Protein AF-A0A920M7P1-F1 (afdb_monomer_lite)

Radius of gyration: 19.3 Å; chains: 1; bounding box: 60×37×48 Å

Sequence (202 aa):
MAHIRLGTKEEGRNPLIKDFVPLAELDDLVFGGWDPISPNVLEAARTAGVLEGDDLSEISSDLESIIPMEAVFDKKGVSRLDGVRVKDIESKWDQAEALIQDIANFKEENDCDRLVMVWCGSTEAFQEPSEVHASVAAFEEGLRNNDPNISPSQIYAYAALQSDVPFANGAPNLSCDLDCIVELSKSRGVPIAGKDFKTGQT

Secondary structure (DSSP, 8-state):
--B---S-STT----BHHHHS-PPPGGG-----B-SS-SSHHHHHHHHTSS-THHHHHTHHHHHH--PBPBP--TTT-TT---SSB-----HHHHHHHHHHHHHHHHHHTT-S---EEE-SPPPPP----GGGSSHHHHHHHHHTT-TT--HHHHHHHHHHHTT--EEE-SSSSSTTSHHHHHHHHHHT--EEESS---S--

Structure (mmCIF, N/CA/C/O backbone):
data_AF-A0A920M7P1-F1
#
_entry.id   AF-A0A920M7P1-F1
#
loop_
_atom_site.group_PDB
_atom_site.id
_atom_site.type_symbol
_atom_site.label_atom_id
_atom_site.label_alt_id
_atom_site.label_comp_id
_atom_site.label_asym_id
_atom_site.label_entity_id
_atom_site.label_seq_id
_atom_site.pdbx_PDB_ins_code
_atom_site.Cartn_x
_atom_site.Cartn_y
_atom_site.Cartn_z
_atom_site.occupancy
_atom_site.B_iso_or_equiv
_atom_site.auth_seq_id
_atom_site.auth_comp_id
_atom_site.auth_asym_id
_atom_site.auth_atom_id
_atom_site.pdbx_PDB_model_num
ATOM 1 N N . MET A 1 1 ? -19.169 8.320 13.581 1.00 77.19 1 MET A N 1
ATOM 2 C CA . MET A 1 1 ? -19.421 6.995 12.964 1.00 77.19 1 MET A CA 1
ATOM 3 C C . MET A 1 1 ? -20.818 6.971 12.358 1.00 77.19 1 MET A C 1
ATOM 5 O O . MET A 1 1 ? -21.684 7.680 12.856 1.00 77.19 1 MET A O 1
ATOM 9 N N . ALA A 1 2 ? -21.031 6.206 11.286 1.00 91.31 2 ALA A N 1
ATOM 10 C CA . ALA A 1 2 ? -22.313 6.145 10.579 1.00 91.31 2 ALA A CA 1
ATOM 11 C C . ALA A 1 2 ? -23.268 5.083 11.163 1.00 91.31 2 ALA A C 1
ATOM 13 O O . ALA A 1 2 ? -22.836 4.107 11.780 1.00 91.31 2 ALA A O 1
ATOM 14 N N . HIS A 1 3 ? -24.568 5.277 10.931 1.00 94.38 3 HIS A N 1
ATOM 15 C CA . HIS A 1 3 ? -25.639 4.353 11.309 1.00 94.38 3 HIS A CA 1
ATOM 16 C C . HIS A 1 3 ? -26.228 3.668 10.072 1.00 94.38 3 HIS A C 1
ATOM 18 O O . HIS A 1 3 ? -26.273 4.265 8.995 1.00 94.38 3 HIS A O 1
ATOM 24 N N . ILE A 1 4 ? -26.736 2.447 10.241 1.00 94.19 4 ILE A N 1
ATOM 25 C CA . ILE A 1 4 ? -27.528 1.747 9.222 1.00 94.19 4 ILE A CA 1
ATOM 26 C C . ILE A 1 4 ? -28.999 1.727 9.639 1.00 94.19 4 ILE A C 1
ATOM 28 O O . ILE A 1 4 ? -29.320 1.348 10.761 1.00 94.19 4 ILE A O 1
ATOM 32 N N . ARG A 1 5 ? -29.909 2.132 8.744 1.00 94.69 5 ARG A N 1
ATOM 33 C CA . ARG A 1 5 ? -31.352 2.022 9.002 1.00 94.69 5 ARG A CA 1
ATOM 34 C C . ARG A 1 5 ? -31.827 0.606 8.706 1.00 94.69 5 ARG A C 1
ATOM 36 O O . ARG A 1 5 ? -31.687 0.136 7.578 1.00 94.69 5 ARG A O 1
ATOM 43 N N . LEU A 1 6 ? -32.461 -0.022 9.689 1.00 94.62 6 LEU A N 1
ATOM 44 C CA . LEU A 1 6 ? -33.107 -1.323 9.553 1.00 94.62 6 LEU A CA 1
ATOM 45 C C . LEU A 1 6 ? -34.628 -1.135 9.542 1.00 94.62 6 LEU A C 1
ATOM 47 O O . LEU A 1 6 ? -35.176 -0.528 10.456 1.00 94.62 6 LEU A O 1
ATOM 51 N N . GLY A 1 7 ? -35.312 -1.668 8.530 1.00 94.06 7 GLY A N 1
ATOM 52 C CA . GLY A 1 7 ? -36.769 -1.536 8.419 1.00 94.06 7 GLY A CA 1
ATOM 53 C C . GLY A 1 7 ? -37.236 -0.129 8.024 1.00 94.06 7 GLY A C 1
ATOM 54 O O . GLY A 1 7 ? -36.530 0.609 7.321 1.00 94.06 7 GLY A O 1
ATOM 55 N N . THR A 1 8 ? -38.461 0.228 8.423 1.00 94.75 8 THR A N 1
ATOM 56 C CA . THR A 1 8 ? -39.054 1.535 8.092 1.00 94.75 8 THR A CA 1
ATOM 57 C C . THR A 1 8 ? -38.527 2.653 8.993 1.00 94.75 8 THR A C 1
ATOM 59 O O . THR A 1 8 ? -37.829 2.437 9.983 1.00 94.75 8 THR A O 1
ATOM 62 N N . LYS A 1 9 ? -38.858 3.903 8.646 1.00 91.19 9 LYS A N 1
ATOM 63 C CA . LYS A 1 9 ? -38.485 5.065 9.461 1.00 91.19 9 LYS A CA 1
ATOM 64 C C . LYS A 1 9 ? -39.222 5.087 10.808 1.00 91.19 9 LYS A C 1
ATOM 66 O O . LYS A 1 9 ? -38.626 5.541 11.781 1.00 91.19 9 LYS A O 1
ATOM 71 N N . GLU A 1 10 ? -40.473 4.618 10.875 1.00 95.88 10 GLU A N 1
ATOM 72 C CA . GLU A 1 10 ? -41.252 4.636 12.123 1.00 95.88 10 GLU A CA 1
ATOM 73 C C . GLU A 1 10 ? -40.685 3.690 13.188 1.00 95.88 10 GLU A C 1
ATOM 75 O O . GLU A 1 10 ? -40.818 3.967 14.376 1.00 95.88 10 GLU A O 1
ATOM 80 N N . GLU A 1 11 ? -40.014 2.608 12.776 1.00 94.69 11 GLU A N 1
ATOM 81 C CA . GLU A 1 11 ? -39.416 1.632 13.696 1.00 94.69 11 GLU A CA 1
ATOM 82 C C . GLU A 1 11 ? -38.238 2.201 14.505 1.00 94.69 11 GLU A C 1
ATOM 84 O O . GLU A 1 11 ? -37.867 1.631 15.528 1.00 94.69 11 GLU A O 1
ATOM 89 N N . GLY A 1 12 ? -37.615 3.299 14.057 1.00 93.81 12 GLY A N 1
ATOM 90 C CA . GLY A 1 12 ? -36.523 3.959 14.786 1.00 93.81 12 GLY A CA 1
ATOM 91 C C . GLY A 1 12 ? -35.234 3.134 14.934 1.00 93.81 12 GLY A C 1
ATOM 92 O O . GLY A 1 12 ? -34.341 3.527 15.685 1.00 93.81 12 GLY A O 1
ATOM 93 N N . ARG A 1 13 ? -35.096 2.013 14.217 1.00 96.44 13 ARG A N 1
ATOM 94 C CA . ARG A 1 13 ? -33.966 1.077 14.333 1.00 96.44 13 ARG A CA 1
ATOM 95 C C . ARG A 1 13 ? -32.767 1.537 13.509 1.00 96.44 13 ARG A C 1
ATOM 97 O O . ARG A 1 13 ? -32.663 1.245 12.319 1.00 96.44 13 ARG A O 1
ATOM 104 N N . ASN A 1 14 ? -31.851 2.243 14.164 1.00 95.75 14 ASN A N 1
ATOM 105 C CA . ASN A 1 14 ? -30.645 2.782 13.538 1.00 95.75 14 ASN A CA 1
ATOM 106 C C . ASN A 1 14 ? -29.400 2.458 14.386 1.00 95.75 14 ASN A C 1
ATOM 108 O O . ASN A 1 14 ? -28.874 3.365 15.029 1.00 95.75 14 ASN A O 1
ATOM 112 N N . PRO A 1 15 ? -28.937 1.196 14.473 1.00 95.38 15 PRO A N 1
ATOM 113 C CA . PRO A 1 15 ? -27.681 0.887 15.158 1.00 95.38 15 PRO A CA 1
ATOM 114 C C . PRO A 1 15 ? -26.479 1.529 14.447 1.00 95.38 15 PRO A C 1
ATOM 116 O O . PRO A 1 15 ? -26.545 1.859 13.257 1.00 95.38 15 PRO A O 1
ATOM 119 N N . LEU A 1 16 ? -25.371 1.695 15.173 1.00 94.81 16 LEU A N 1
ATOM 120 C CA . LEU A 1 16 ? -24.083 2.010 14.554 1.00 94.81 16 LEU A CA 1
ATOM 121 C C . LEU A 1 16 ? -23.664 0.845 13.653 1.00 94.81 16 LEU A C 1
ATOM 123 O O . LEU A 1 16 ? -23.875 -0.314 14.001 1.00 94.81 16 LEU A O 1
ATOM 127 N N . ILE A 1 17 ? -23.042 1.138 12.509 1.00 94.06 17 ILE A N 1
ATOM 128 C CA . ILE A 1 17 ? -22.595 0.087 11.575 1.00 94.06 17 ILE A CA 1
ATOM 129 C C . ILE A 1 17 ? -21.621 -0.878 12.260 1.00 94.06 17 ILE A C 1
ATOM 131 O O . ILE A 1 17 ? -21.760 -2.088 12.110 1.00 94.06 17 ILE A O 1
ATOM 135 N N . LYS A 1 18 ? -20.689 -0.348 13.057 1.00 91.94 18 LYS A N 1
ATOM 136 C CA . LYS A 1 18 ? -19.714 -1.151 13.805 1.00 91.94 18 LYS A CA 1
ATOM 137 C C . LYS A 1 18 ? -20.342 -2.094 14.841 1.00 91.94 18 LYS A C 1
ATOM 139 O O . LYS A 1 18 ? -19.755 -3.115 15.154 1.00 91.94 18 LYS A O 1
ATOM 144 N N . ASP A 1 19 ? -21.546 -1.782 15.324 1.00 92.38 19 ASP A N 1
ATOM 145 C CA . ASP A 1 19 ? -22.277 -2.633 16.270 1.00 92.38 19 ASP A CA 1
ATOM 146 C C . ASP A 1 19 ? -23.188 -3.634 15.531 1.00 92.38 19 ASP A C 1
ATOM 148 O O . ASP A 1 19 ? -23.810 -4.499 16.147 1.00 92.38 19 ASP A O 1
ATOM 152 N N . PHE A 1 20 ? -23.320 -3.495 14.206 1.00 93.44 20 PHE A N 1
ATOM 153 C CA . PHE A 1 20 ? -24.186 -4.321 13.366 1.00 93.44 20 PHE A CA 1
ATOM 154 C C . PHE A 1 20 ? -23.420 -5.413 12.607 1.00 93.44 20 PHE A C 1
ATOM 156 O O . PHE A 1 20 ? -23.962 -6.495 12.385 1.00 93.44 20 PHE A O 1
ATOM 163 N N . VAL A 1 21 ? -22.176 -5.142 12.205 1.00 93.44 21 VAL A N 1
ATOM 164 C CA . VAL A 1 21 ? -21.295 -6.092 11.509 1.00 93.44 21 VAL A CA 1
ATOM 165 C C . VAL A 1 21 ? -19.955 -6.217 12.237 1.00 93.44 21 VAL A C 1
ATOM 167 O O . VAL A 1 21 ? -19.476 -5.215 12.762 1.00 93.44 21 VAL A O 1
ATOM 170 N N . PRO A 1 22 ? -19.332 -7.412 12.256 1.00 91.75 22 PRO A N 1
ATOM 171 C CA . PRO A 1 22 ? -18.069 -7.639 12.954 1.00 91.75 22 PRO A CA 1
ATOM 172 C C . PRO A 1 22 ? -16.904 -7.024 12.166 1.00 91.75 22 PRO A C 1
ATOM 174 O O . PRO A 1 22 ? -16.285 -7.676 11.323 1.00 91.75 22 PRO A O 1
ATOM 177 N N . LEU A 1 23 ? -16.645 -5.739 12.399 1.00 92.56 23 LEU A N 1
ATOM 178 C CA . LEU A 1 23 ? -15.486 -5.028 11.864 1.00 92.56 23 LEU A CA 1
ATOM 179 C C . LEU A 1 23 ? -14.325 -5.126 12.855 1.00 92.56 23 LEU A C 1
ATOM 181 O O . LEU A 1 23 ? -14.560 -5.177 14.057 1.00 92.56 23 LEU A O 1
ATOM 185 N N . ALA A 1 24 ? -13.095 -5.135 12.337 1.00 93.38 24 ALA A N 1
ATOM 186 C CA . ALA A 1 24 ? -11.909 -4.990 13.178 1.00 93.38 24 ALA A CA 1
ATOM 187 C C . ALA A 1 24 ? -11.930 -3.621 13.871 1.00 93.38 24 ALA A C 1
ATOM 189 O O . ALA A 1 24 ? -12.332 -2.621 13.260 1.00 93.38 24 ALA A O 1
ATOM 190 N N . GLU A 1 25 ? -11.516 -3.591 15.131 1.00 92.94 25 GLU A N 1
ATOM 191 C CA . GLU A 1 25 ? -11.344 -2.363 15.897 1.00 92.94 25 GLU A CA 1
ATOM 192 C C . GLU A 1 25 ? -9.967 -1.748 15.614 1.00 92.94 25 GLU A C 1
ATOM 194 O O . GLU A 1 25 ? -9.117 -2.360 14.972 1.00 92.94 25 GLU A O 1
ATOM 199 N N . LEU A 1 26 ? -9.744 -0.505 16.050 1.00 91.38 26 LEU A N 1
ATOM 200 C CA . LEU A 1 26 ? -8.443 0.149 15.852 1.00 91.38 26 LEU A CA 1
ATOM 201 C C . LEU A 1 26 ? -7.332 -0.541 16.649 1.00 91.38 26 LEU A C 1
ATOM 203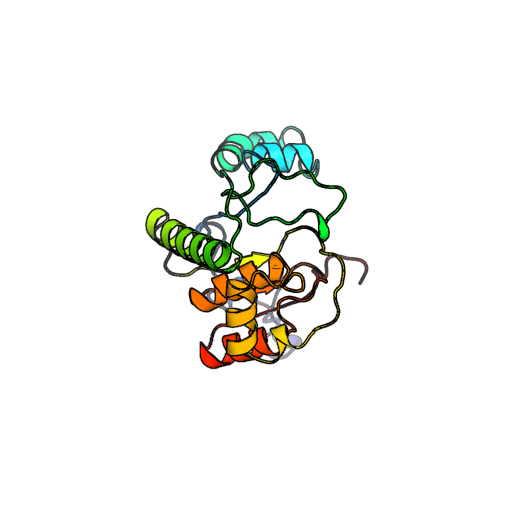 O O . LEU A 1 26 ? -6.207 -0.605 16.169 1.00 91.38 26 LEU A O 1
ATOM 207 N N . ASP A 1 27 ? -7.674 -1.099 17.810 1.00 93.50 27 ASP A N 1
ATOM 208 C CA . ASP A 1 27 ? -6.745 -1.832 18.673 1.00 93.50 27 ASP A CA 1
ATOM 209 C C . ASP A 1 27 ? -6.324 -3.187 18.064 1.00 93.50 27 ASP A C 1
ATOM 211 O O . ASP A 1 27 ? -5.338 -3.773 18.501 1.00 93.50 27 ASP A O 1
ATOM 215 N N . ASP A 1 28 ? -7.029 -3.662 17.026 1.00 94.94 28 ASP A N 1
ATOM 216 C CA . ASP A 1 2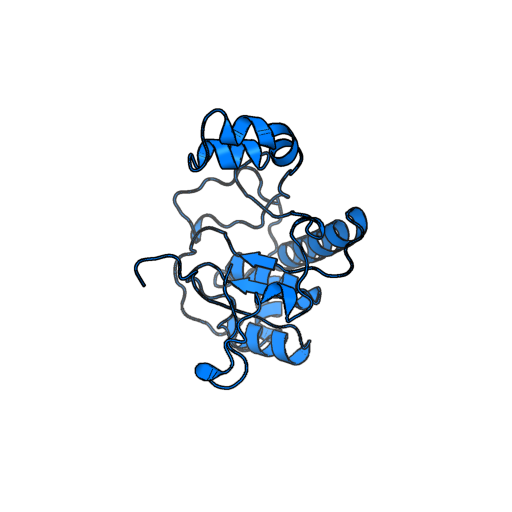8 ? -6.671 -4.867 16.264 1.00 94.94 28 ASP A CA 1
ATOM 217 C C . ASP A 1 28 ? -5.680 -4.570 15.116 1.00 94.94 28 ASP A C 1
ATOM 219 O O . ASP A 1 28 ? -5.315 -5.477 14.362 1.00 94.94 28 ASP A O 1
ATOM 223 N N . LEU A 1 29 ? -5.300 -3.303 14.901 1.00 95.44 29 LEU A N 1
ATOM 224 C CA . LEU A 1 29 ? -4.483 -2.888 13.760 1.00 95.44 29 LEU A CA 1
ATOM 225 C C . LEU A 1 29 ? -3.019 -2.684 14.145 1.00 95.44 29 LEU A C 1
ATOM 227 O O . LEU A 1 29 ? -2.695 -1.951 15.077 1.00 95.44 29 LEU A O 1
ATOM 231 N N . VAL A 1 30 ? -2.130 -3.240 13.324 1.00 96.50 30 VAL A N 1
ATOM 232 C CA . VAL A 1 30 ? -0.697 -2.934 13.334 1.00 96.50 30 VAL A CA 1
ATOM 233 C C . VAL A 1 30 ? -0.338 -2.237 12.027 1.00 96.50 30 VAL A C 1
ATOM 235 O O . VAL A 1 30 ? -0.740 -2.674 10.946 1.00 96.50 30 VAL A O 1
ATOM 238 N N . PHE A 1 31 ? 0.409 -1.137 12.118 1.00 96.31 31 PHE A N 1
ATOM 239 C CA . PHE A 1 31 ? 0.783 -0.325 10.963 1.00 96.31 31 PHE A CA 1
ATOM 240 C C . PHE A 1 31 ? 2.235 -0.566 10.558 1.00 96.31 31 PHE A C 1
ATOM 242 O O . PHE A 1 31 ? 3.153 -0.475 11.367 1.00 96.31 31 PHE A O 1
ATOM 249 N N . GLY A 1 32 ? 2.427 -0.802 9.265 1.00 96.75 32 GLY A N 1
ATOM 250 C CA . GLY A 1 32 ? 3.720 -0.832 8.597 1.00 96.75 32 GLY A CA 1
ATOM 251 C C . GLY A 1 32 ? 3.583 -0.274 7.187 1.00 96.75 32 GLY A C 1
ATOM 252 O O . GLY A 1 32 ? 2.477 -0.016 6.704 1.00 96.75 32 GLY A O 1
ATOM 253 N N . GLY A 1 33 ? 4.707 -0.067 6.514 1.00 97.62 33 GLY A N 1
ATOM 254 C CA . GLY A 1 33 ? 4.690 0.428 5.146 1.00 97.62 33 GLY A CA 1
ATOM 255 C C . GLY A 1 33 ? 6.073 0.759 4.625 1.00 97.62 33 GLY A C 1
ATOM 256 O O . GLY A 1 33 ? 7.077 0.527 5.295 1.00 97.62 33 GLY A O 1
ATOM 257 N N . TRP A 1 34 ? 6.099 1.324 3.425 1.00 98.38 34 TRP A N 1
ATOM 258 C CA . TRP A 1 34 ? 7.309 1.746 2.737 1.00 98.38 34 TRP A CA 1
ATOM 259 C C . TRP A 1 34 ? 7.264 3.252 2.522 1.00 98.38 34 TRP A C 1
ATOM 261 O O . TRP A 1 34 ? 6.240 3.778 2.086 1.00 98.38 34 TRP A O 1
ATOM 271 N N . ASP A 1 35 ? 8.372 3.935 2.791 1.00 96.81 35 ASP A N 1
ATOM 272 C CA . ASP A 1 35 ? 8.494 5.373 2.555 1.00 96.81 35 ASP A CA 1
ATOM 273 C C . ASP A 1 35 ? 9.912 5.692 2.052 1.00 96.81 35 ASP A C 1
ATOM 275 O O . ASP A 1 35 ? 10.889 5.326 2.712 1.00 96.81 35 ASP A O 1
ATOM 279 N N . PRO A 1 36 ? 10.061 6.352 0.887 1.00 95.81 36 PRO A N 1
ATOM 280 C CA . PRO A 1 36 ? 11.374 6.671 0.336 1.00 95.81 36 PRO A CA 1
ATOM 281 C C . PRO A 1 36 ? 12.073 7.851 1.032 1.00 95.81 36 PRO A C 1
ATOM 283 O O . PRO A 1 36 ? 13.211 8.163 0.680 1.00 95.81 36 PRO A O 1
ATOM 286 N N . ILE A 1 37 ? 11.424 8.536 1.976 1.00 94.62 37 ILE A N 1
ATOM 287 C CA . ILE A 1 37 ? 11.862 9.818 2.543 1.00 94.62 37 ILE A CA 1
ATOM 288 C C . ILE A 1 37 ? 12.023 9.713 4.060 1.00 94.62 37 ILE A C 1
ATOM 290 O O . ILE A 1 37 ? 13.109 9.949 4.592 1.00 94.62 37 ILE A O 1
ATOM 294 N N . SER A 1 38 ? 10.936 9.395 4.761 1.00 95.62 38 SER A N 1
ATOM 295 C CA . SER A 1 38 ? 10.829 9.613 6.204 1.00 95.62 38 SER A CA 1
ATOM 296 C C . SER A 1 38 ? 11.493 8.494 7.012 1.00 95.62 38 SER A C 1
ATOM 298 O O . SER A 1 38 ? 11.265 7.316 6.731 1.00 95.62 38 SER A O 1
ATOM 300 N N . PRO A 1 39 ? 12.300 8.814 8.044 1.00 95.44 39 PRO A N 1
ATOM 301 C CA . PRO A 1 39 ? 12.997 7.789 8.814 1.00 95.44 39 PRO A CA 1
ATOM 302 C C . PRO A 1 39 ? 12.102 7.023 9.797 1.00 95.44 39 PRO A C 1
ATOM 304 O O . PRO A 1 39 ? 12.422 5.885 10.133 1.00 95.44 39 PRO A O 1
ATOM 307 N N . ASN A 1 40 ? 11.015 7.646 10.250 1.00 97.19 40 ASN A N 1
ATOM 308 C CA . ASN A 1 40 ? 9.949 7.076 11.071 1.00 97.19 40 ASN A CA 1
ATOM 309 C C . ASN A 1 40 ? 8.656 7.890 10.858 1.00 97.19 40 ASN A C 1
ATOM 311 O O . ASN A 1 40 ? 8.682 8.951 10.220 1.00 97.19 40 ASN A O 1
ATOM 315 N N . VAL A 1 41 ? 7.526 7.406 11.378 1.00 97.00 41 VAL A N 1
ATOM 316 C CA . VAL A 1 41 ? 6.225 8.070 11.190 1.00 97.00 41 VAL A CA 1
ATOM 317 C C . VAL A 1 41 ? 6.123 9.385 11.971 1.00 97.00 41 VAL A C 1
ATOM 319 O O . VAL A 1 41 ? 5.439 10.297 11.512 1.00 97.00 41 VAL A O 1
ATOM 322 N N . LEU A 1 42 ? 6.839 9.556 13.089 1.00 96.81 42 LEU A N 1
ATOM 323 C CA . LEU A 1 42 ? 6.863 10.834 13.813 1.00 96.81 42 LEU A CA 1
ATOM 324 C C . LEU A 1 42 ? 7.445 11.966 12.952 1.00 96.81 42 LEU A C 1
ATOM 326 O O . LEU A 1 42 ? 6.844 13.036 12.850 1.00 96.81 42 LEU A O 1
ATOM 330 N N . GLU A 1 43 ? 8.583 11.738 12.297 1.00 95.94 43 GLU A N 1
ATOM 331 C CA . GLU A 1 43 ? 9.195 12.723 11.398 1.00 95.94 43 GLU A CA 1
ATOM 332 C C . GLU A 1 43 ? 8.330 12.976 10.155 1.00 95.94 43 GLU A C 1
ATOM 334 O O . GLU A 1 43 ? 8.214 14.121 9.704 1.00 95.94 43 GLU A O 1
ATOM 339 N N . ALA A 1 44 ? 7.648 11.942 9.648 1.00 95.56 44 ALA A N 1
ATOM 340 C CA . ALA A 1 44 ? 6.655 12.103 8.588 1.00 95.56 44 ALA A CA 1
ATOM 341 C C . ALA A 1 44 ? 5.495 13.011 9.041 1.00 95.56 44 ALA A C 1
ATOM 343 O O . ALA A 1 44 ? 5.131 13.952 8.335 1.00 95.56 44 ALA A O 1
ATOM 344 N N . ALA A 1 45 ? 4.953 12.782 10.241 1.00 96.25 45 ALA A N 1
ATOM 345 C CA . ALA A 1 45 ? 3.850 13.555 10.805 1.00 96.25 45 ALA A CA 1
ATOM 346 C C . ALA A 1 45 ? 4.239 15.019 11.065 1.00 96.25 45 ALA A C 1
ATOM 348 O O . ALA A 1 45 ? 3.491 15.928 10.699 1.00 96.25 45 ALA A O 1
ATOM 349 N N . ARG A 1 46 ? 5.438 15.258 11.617 1.00 95.19 46 ARG A N 1
ATOM 350 C CA . ARG A 1 46 ? 6.007 16.607 11.796 1.00 95.19 46 ARG A CA 1
ATOM 351 C C . ARG A 1 46 ? 6.138 17.341 10.468 1.00 95.19 46 ARG A C 1
ATOM 353 O O . ARG A 1 46 ? 5.778 18.510 10.377 1.00 95.19 46 ARG A O 1
ATOM 360 N N . THR A 1 47 ? 6.630 16.650 9.442 1.00 93.75 47 THR A N 1
ATOM 361 C CA . THR A 1 47 ? 6.784 17.218 8.098 1.00 93.75 47 THR A CA 1
ATOM 362 C C . THR A 1 47 ? 5.431 17.535 7.462 1.00 93.75 47 THR A C 1
ATOM 364 O O . THR A 1 47 ? 5.291 18.559 6.797 1.00 93.75 47 THR A O 1
ATOM 367 N N . ALA A 1 48 ? 4.428 16.679 7.677 1.00 94.56 48 ALA A N 1
ATOM 368 C CA . ALA A 1 48 ? 3.083 16.871 7.147 1.00 94.56 48 ALA A CA 1
ATOM 369 C C . ALA A 1 48 ? 2.357 18.074 7.775 1.00 94.56 48 ALA A C 1
ATOM 371 O O . ALA A 1 48 ? 1.533 18.691 7.101 1.00 94.56 48 ALA A O 1
ATOM 372 N N . GLY A 1 49 ? 2.641 18.403 9.042 1.00 94.56 49 GLY A N 1
ATOM 373 C CA . GLY A 1 49 ? 2.062 19.566 9.727 1.00 94.56 49 GLY A CA 1
ATOM 374 C C . GLY A 1 49 ? 0.538 19.500 9.885 1.00 94.56 49 GLY A C 1
ATOM 375 O O . GLY A 1 49 ? -0.127 20.529 9.913 1.00 94.56 49 GLY A O 1
ATOM 376 N N . VAL A 1 50 ? -0.035 18.290 9.916 1.00 94.94 50 VAL A N 1
ATOM 377 C CA . VAL A 1 50 ? -1.485 18.085 10.096 1.00 94.94 50 VAL A CA 1
ATOM 378 C C . VAL A 1 50 ? -1.861 18.079 11.578 1.00 94.94 50 VAL A C 1
ATOM 380 O O . VAL A 1 50 ? -2.879 18.656 11.952 1.00 94.94 50 VAL A O 1
ATOM 383 N N . LEU A 1 51 ? -1.045 17.423 12.407 1.00 92.38 51 LEU A N 1
ATOM 384 C CA . LEU A 1 51 ? -1.137 17.451 13.866 1.00 92.38 51 LEU A CA 1
ATOM 385 C C . LEU A 1 51 ? 0.022 18.289 14.407 1.00 92.38 51 LEU A C 1
ATOM 387 O O . LEU A 1 51 ? 1.145 18.177 13.913 1.00 92.38 51 LEU A O 1
ATOM 391 N N . GLU A 1 52 ? -0.234 19.106 15.426 1.00 88.81 52 GLU A N 1
ATOM 392 C CA . GLU A 1 52 ? 0.748 20.046 15.970 1.00 88.81 52 GLU A CA 1
ATOM 393 C C . GLU A 1 52 ? 0.713 20.080 17.503 1.00 88.81 52 GLU A C 1
ATOM 395 O O . GLU A 1 52 ? -0.290 19.746 18.130 1.00 88.81 52 GLU A O 1
ATOM 400 N N . GLY A 1 53 ? 1.818 20.523 18.111 1.00 88.06 53 GLY A N 1
ATOM 401 C CA . GLY A 1 53 ? 1.887 20.802 19.546 1.00 88.06 53 GLY A CA 1
ATOM 402 C C . GLY A 1 53 ? 1.545 19.595 20.419 1.00 88.06 53 GLY A C 1
ATOM 403 O O . GLY A 1 53 ? 2.144 18.525 20.275 1.00 88.06 53 GLY A O 1
ATOM 404 N N . ASP A 1 54 ? 0.599 19.797 21.335 1.00 88.50 54 ASP A N 1
ATOM 405 C CA . ASP A 1 54 ? 0.243 18.811 22.351 1.00 88.50 54 ASP A CA 1
ATOM 406 C C . ASP A 1 54 ? -0.375 17.546 21.727 1.00 88.50 54 ASP A C 1
ATOM 408 O O . ASP A 1 54 ? -0.010 16.446 22.140 1.00 88.50 54 ASP A O 1
ATOM 412 N N . ASP A 1 55 ? -1.175 17.679 20.658 1.00 88.25 55 ASP A N 1
ATOM 413 C CA . ASP A 1 55 ? -1.821 16.548 19.969 1.00 88.25 55 ASP A CA 1
ATOM 414 C C . ASP A 1 55 ? -0.796 15.536 19.432 1.00 88.25 55 ASP A C 1
ATOM 416 O O . ASP A 1 55 ? -0.989 14.324 19.516 1.00 88.25 55 ASP A O 1
ATOM 420 N N . LEU A 1 56 ? 0.324 16.025 18.888 1.00 93.12 56 LEU A N 1
ATOM 421 C CA . LEU A 1 56 ? 1.397 15.159 18.394 1.00 93.12 56 LEU A CA 1
ATOM 422 C C . LEU A 1 56 ? 2.264 14.629 19.542 1.00 93.12 56 LEU A C 1
ATOM 424 O O . LEU A 1 56 ? 2.823 13.537 19.447 1.00 93.12 56 LEU A O 1
ATOM 428 N N . SER A 1 57 ? 2.398 15.406 20.619 1.00 91.94 57 SER A N 1
ATOM 429 C CA . SER A 1 57 ? 3.239 15.046 21.760 1.00 91.94 57 SER A CA 1
ATOM 430 C C . SER A 1 57 ? 2.730 13.793 22.477 1.00 91.94 57 SER A C 1
ATOM 432 O O . SER A 1 57 ? 3.543 12.928 22.811 1.00 91.94 57 SER A O 1
ATOM 434 N N . GLU A 1 58 ? 1.407 13.653 22.625 1.00 93.06 58 GLU A N 1
ATOM 435 C CA . GLU A 1 58 ? 0.771 12.537 23.334 1.00 93.06 58 GLU A CA 1
ATOM 436 C C . GLU A 1 58 ? 1.007 11.183 22.652 1.00 93.06 58 GLU A C 1
ATOM 438 O O . GLU A 1 58 ? 1.139 10.174 23.339 1.00 93.06 58 GLU A O 1
ATOM 443 N N . ILE A 1 59 ? 1.131 11.168 21.320 1.00 94.06 59 ILE A N 1
ATOM 444 C CA . ILE A 1 59 ? 1.318 9.954 20.501 1.00 94.06 59 ILE A CA 1
ATOM 445 C C . ILE A 1 59 ? 2.736 9.813 19.930 1.00 94.06 59 ILE A C 1
ATOM 447 O O . ILE A 1 59 ? 3.011 8.926 19.123 1.00 94.06 59 ILE A O 1
ATOM 451 N N . SER A 1 60 ? 3.656 10.701 20.313 1.00 94.75 60 SER A N 1
ATOM 452 C CA . SER A 1 60 ? 4.975 10.806 19.676 1.00 94.75 60 SER A CA 1
ATOM 453 C C . SER A 1 60 ? 5.806 9.526 19.771 1.00 94.75 60 SER A C 1
ATOM 455 O O . SER A 1 60 ? 6.416 9.131 18.779 1.00 94.75 60 SER A O 1
ATOM 457 N N . SER A 1 61 ? 5.785 8.856 20.927 1.00 95.62 61 SER A N 1
ATOM 458 C CA . SER A 1 61 ? 6.500 7.592 21.137 1.00 95.62 61 SER A CA 1
ATOM 459 C C . SER A 1 61 ? 5.989 6.485 20.214 1.00 95.62 61 SER A C 1
ATOM 461 O O . SER A 1 61 ? 6.788 5.731 19.660 1.00 95.62 61 SER A O 1
ATOM 463 N N . ASP A 1 62 ? 4.672 6.398 20.022 1.00 94.31 62 ASP A N 1
ATOM 464 C CA . ASP A 1 62 ? 4.068 5.374 19.171 1.00 94.31 62 ASP A CA 1
ATOM 465 C C . ASP A 1 62 ? 4.424 5.629 17.703 1.00 94.31 62 ASP A C 1
ATOM 467 O O . ASP A 1 62 ? 4.884 4.726 17.007 1.00 94.31 62 ASP A O 1
ATOM 471 N N . LEU A 1 63 ? 4.328 6.881 17.243 1.00 96.19 63 LEU A N 1
ATOM 472 C CA . LEU A 1 63 ? 4.703 7.251 15.875 1.00 96.19 63 LEU A CA 1
ATOM 473 C C . LEU A 1 63 ? 6.207 7.090 15.600 1.00 96.19 63 LEU A C 1
ATOM 475 O O . LEU A 1 63 ? 6.596 6.731 14.489 1.00 96.19 63 LEU A O 1
ATOM 479 N N . GLU A 1 64 ? 7.070 7.360 16.579 1.00 96.94 64 GLU A N 1
ATOM 480 C CA . GLU A 1 64 ? 8.519 7.186 16.428 1.00 96.94 64 GLU A CA 1
ATOM 481 C C . GLU A 1 64 ? 8.903 5.705 16.316 1.00 96.94 64 GLU A C 1
ATOM 483 O O . GLU A 1 64 ? 9.849 5.369 15.602 1.00 96.94 64 GLU A O 1
ATOM 488 N N . SER A 1 65 ? 8.143 4.818 16.970 1.00 96.38 65 SER A N 1
ATOM 489 C CA . SER A 1 65 ? 8.374 3.371 16.932 1.00 96.38 65 SER A CA 1
ATOM 490 C C . SER A 1 65 ? 8.078 2.734 15.568 1.00 96.38 65 SER A C 1
ATOM 492 O O . SER A 1 65 ? 8.640 1.686 15.246 1.00 96.38 65 SER A O 1
ATOM 494 N N . ILE A 1 66 ? 7.248 3.375 14.738 1.00 97.12 66 ILE A N 1
ATOM 495 C CA . ILE A 1 66 ? 6.906 2.877 13.404 1.00 97.12 66 ILE A CA 1
ATOM 496 C C . ILE A 1 66 ? 7.957 3.371 12.408 1.00 97.12 66 ILE A C 1
ATOM 498 O O . ILE A 1 66 ? 7.981 4.539 12.010 1.00 97.12 66 ILE A O 1
ATOM 502 N N . ILE A 1 67 ? 8.827 2.455 11.987 1.00 97.62 67 ILE A N 1
ATOM 503 C CA . ILE A 1 67 ? 9.906 2.711 11.031 1.00 97.62 67 ILE A CA 1
ATOM 504 C C . ILE A 1 67 ? 9.504 2.135 9.665 1.00 97.62 67 ILE A C 1
ATOM 506 O O . ILE A 1 67 ? 9.434 0.913 9.528 1.00 97.62 67 ILE A O 1
ATOM 510 N N . PRO A 1 68 ? 9.260 2.971 8.636 1.00 97.44 68 PRO A N 1
ATOM 511 C CA . PRO A 1 68 ? 8.961 2.483 7.296 1.00 97.44 68 PRO A CA 1
ATOM 512 C C . PRO A 1 68 ? 10.124 1.686 6.697 1.00 97.44 68 PRO A C 1
ATOM 514 O O . PRO A 1 68 ? 11.295 2.050 6.846 1.00 97.44 68 PRO A O 1
ATOM 517 N N . MET A 1 69 ? 9.801 0.635 5.954 1.00 98.06 69 MET A N 1
ATOM 518 C CA . MET A 1 69 ? 10.747 -0.114 5.131 1.00 98.06 69 MET A CA 1
ATOM 519 C C . MET A 1 69 ? 11.252 0.747 3.961 1.00 98.06 69 MET A C 1
ATOM 521 O O . MET A 1 69 ? 10.577 1.680 3.517 1.00 98.06 69 MET A O 1
ATOM 525 N N . GLU A 1 70 ? 12.436 0.424 3.434 1.00 97.94 70 GLU A N 1
ATOM 526 C CA . GLU A 1 70 ? 12.956 1.065 2.219 1.00 97.94 70 GLU A CA 1
ATOM 527 C C . GLU A 1 70 ? 12.054 0.771 1.020 1.00 97.94 70 GLU A C 1
ATOM 529 O O . GLU A 1 70 ? 11.691 -0.380 0.778 1.00 97.94 70 GLU A O 1
ATOM 534 N N . ALA A 1 71 ? 11.701 1.800 0.255 1.00 97.62 71 ALA A N 1
ATOM 535 C CA . ALA A 1 71 ? 10.706 1.699 -0.805 1.00 97.62 71 ALA A CA 1
ATOM 536 C C . ALA A 1 71 ? 11.295 1.267 -2.156 1.00 97.62 71 ALA A C 1
ATOM 538 O O . ALA A 1 71 ? 12.454 1.537 -2.470 1.00 97.62 71 ALA A O 1
ATOM 539 N N . VAL A 1 72 ? 10.450 0.675 -3.004 1.00 96.94 72 VAL A N 1
ATOM 540 C CA . VAL A 1 72 ? 10.667 0.667 -4.456 1.00 96.94 72 VAL A CA 1
ATOM 541 C C . VAL A 1 72 ? 10.196 2.018 -4.990 1.00 96.94 72 VAL A C 1
ATOM 543 O O . VAL A 1 72 ? 9.029 2.377 -4.847 1.00 96.94 72 VAL A O 1
ATOM 546 N N . PHE A 1 73 ? 11.104 2.796 -5.577 1.00 94.00 73 PHE A N 1
ATOM 547 C CA . PHE A 1 73 ? 10.830 4.176 -5.977 1.00 94.00 73 PHE A CA 1
ATOM 548 C C . PHE A 1 73 ? 11.554 4.536 -7.277 1.00 94.00 73 PHE A C 1
ATOM 550 O O . PHE A 1 73 ? 12.745 4.273 -7.422 1.00 94.00 73 PHE A O 1
ATOM 557 N N . ASP A 1 74 ? 10.845 5.192 -8.201 1.00 88.00 74 ASP A N 1
ATOM 558 C CA . ASP A 1 74 ? 11.419 5.751 -9.429 1.00 88.00 74 ASP A CA 1
ATOM 559 C C . ASP A 1 74 ? 11.069 7.241 -9.558 1.00 88.00 74 ASP A C 1
ATOM 561 O O . ASP A 1 74 ? 9.906 7.638 -9.698 1.00 88.00 74 ASP A O 1
ATOM 565 N N . LYS A 1 75 ? 12.110 8.078 -9.583 1.00 85.81 75 LYS A N 1
ATOM 566 C CA . LYS A 1 75 ? 11.995 9.532 -9.728 1.00 85.81 75 LYS A CA 1
ATOM 567 C C . LYS A 1 75 ? 11.358 9.954 -11.057 1.00 85.81 75 LYS A C 1
ATOM 569 O O . LYS A 1 75 ? 10.806 11.052 -11.136 1.00 85.81 75 LYS A O 1
ATOM 574 N N . LYS A 1 76 ? 11.383 9.115 -12.102 1.00 81.69 76 LYS A N 1
ATOM 575 C CA . LYS A 1 76 ? 10.733 9.420 -13.391 1.00 81.69 76 LYS A CA 1
ATOM 576 C C . LYS A 1 76 ? 9.236 9.678 -13.233 1.00 81.69 76 LYS A C 1
ATOM 578 O O . LYS A 1 76 ? 8.710 10.582 -13.878 1.00 81.69 76 LYS A O 1
ATOM 583 N N . GLY A 1 77 ? 8.571 8.915 -12.364 1.00 71.19 77 GLY A N 1
ATOM 584 C CA . GLY A 1 77 ? 7.142 9.063 -12.088 1.00 71.19 77 GLY A CA 1
ATOM 585 C C . GLY A 1 77 ? 6.816 10.247 -11.177 1.00 71.19 77 GLY A C 1
ATOM 586 O O . GLY A 1 77 ? 5.696 10.751 -11.231 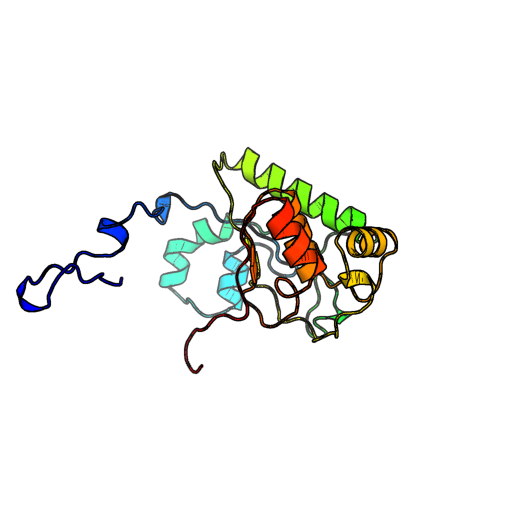1.00 71.19 77 GLY A O 1
ATOM 587 N N . VAL A 1 78 ? 7.786 10.707 -10.372 1.00 80.31 78 VAL A N 1
ATOM 588 C CA . VAL A 1 78 ? 7.602 11.734 -9.333 1.00 80.31 78 VAL A CA 1
ATOM 589 C C . VAL A 1 78 ? 8.835 12.651 -9.242 1.00 80.31 78 VAL A C 1
ATOM 591 O O . VAL A 1 78 ? 9.671 12.555 -8.347 1.00 80.31 78 VAL A O 1
ATOM 594 N N . SER A 1 79 ? 8.948 13.587 -10.185 1.00 78.56 79 SER A N 1
ATOM 595 C CA . SER A 1 79 ? 10.184 14.352 -10.445 1.00 78.56 79 SER A CA 1
ATOM 596 C C . SER A 1 79 ? 10.655 15.298 -9.331 1.00 78.56 79 SER A C 1
ATOM 598 O O . SER A 1 79 ? 11.808 15.734 -9.352 1.00 78.56 79 SER A O 1
ATOM 600 N N . ARG A 1 80 ? 9.783 15.640 -8.376 1.00 82.81 80 ARG A N 1
ATOM 601 C CA . ARG A 1 80 ? 10.062 16.600 -7.291 1.00 82.81 80 ARG A CA 1
ATOM 602 C C . ARG A 1 80 ? 10.537 15.956 -5.990 1.00 82.81 80 ARG A C 1
ATOM 604 O O . ARG A 1 80 ? 10.771 16.686 -5.034 1.00 82.81 80 ARG A O 1
ATOM 611 N N . LEU A 1 81 ? 10.644 14.630 -5.947 1.00 83.38 81 LEU A N 1
ATOM 612 C CA . LEU A 1 81 ? 11.068 13.901 -4.758 1.00 83.38 81 LEU A CA 1
ATOM 613 C C . LEU A 1 81 ? 12.436 13.261 -4.979 1.00 83.38 81 LEU A C 1
ATOM 615 O O . LEU A 1 81 ? 12.737 12.748 -6.059 1.00 83.38 81 LEU A O 1
ATOM 619 N N . ASP A 1 82 ? 13.246 13.296 -3.929 1.00 85.62 82 ASP A N 1
ATOM 620 C CA . ASP A 1 82 ? 14.508 12.579 -3.827 1.00 85.62 82 ASP A CA 1
ATOM 621 C C . ASP A 1 82 ? 14.342 11.502 -2.758 1.00 85.62 82 ASP A C 1
ATOM 623 O O . ASP A 1 82 ? 14.169 11.807 -1.579 1.00 85.62 82 ASP A O 1
ATOM 627 N N . GLY A 1 83 ? 14.336 10.241 -3.191 1.00 85.50 83 GLY A N 1
ATOM 628 C CA . GLY A 1 83 ? 14.263 9.104 -2.286 1.00 85.50 83 GLY A CA 1
ATOM 629 C C . GLY A 1 83 ? 15.635 8.819 -1.684 1.00 85.50 83 GLY A C 1
ATOM 630 O O . GLY A 1 83 ? 16.585 8.557 -2.418 1.00 85.50 83 GLY A O 1
ATOM 631 N N . VAL A 1 84 ? 15.732 8.867 -0.359 1.00 92.81 84 VAL A N 1
ATOM 632 C CA . VAL A 1 84 ? 16.946 8.530 0.408 1.00 92.81 84 VAL A CA 1
ATOM 633 C C . VAL A 1 84 ? 16.839 7.172 1.107 1.00 92.81 84 VAL A C 1
ATOM 635 O O . VAL A 1 84 ? 17.849 6.642 1.555 1.00 92.81 84 VAL A O 1
ATOM 638 N N . ARG A 1 85 ? 15.630 6.600 1.177 1.00 94.88 85 ARG A N 1
ATOM 639 C CA . ARG A 1 85 ? 15.322 5.266 1.722 1.00 94.88 85 ARG A CA 1
ATOM 640 C C . ARG A 1 85 ? 14.745 4.371 0.629 1.00 94.88 85 ARG A C 1
ATOM 642 O O . ARG A 1 85 ? 13.587 3.961 0.678 1.00 94.88 85 ARG A O 1
ATOM 649 N N . VAL A 1 86 ? 15.537 4.145 -0.411 1.00 96.31 86 VAL A N 1
ATOM 650 C CA . VAL A 1 86 ? 15.136 3.377 -1.595 1.00 96.31 86 VAL A CA 1
ATOM 651 C C . VAL A 1 86 ? 15.938 2.088 -1.630 1.00 96.31 86 VAL A C 1
ATOM 653 O O . VAL A 1 86 ? 17.148 2.128 -1.422 1.00 96.31 86 VAL A O 1
ATOM 656 N N . LYS A 1 87 ? 15.274 0.967 -1.920 1.00 96.19 87 LYS A N 1
ATOM 657 C CA . LYS A 1 87 ? 15.951 -0.321 -2.090 1.00 96.19 87 LYS A CA 1
ATOM 658 C C . LYS A 1 87 ? 16.968 -0.222 -3.228 1.00 96.19 87 LYS A C 1
ATOM 660 O O . LYS A 1 87 ? 16.607 0.153 -4.345 1.00 96.19 87 LYS A O 1
ATOM 665 N N . ASP A 1 88 ? 18.211 -0.609 -2.964 1.00 95.62 88 ASP A N 1
ATOM 666 C CA . ASP A 1 88 ? 19.281 -0.659 -3.969 1.00 95.62 88 ASP A CA 1
ATOM 667 C C . ASP A 1 88 ? 19.163 -1.932 -4.827 1.00 95.62 88 ASP A C 1
ATOM 669 O O . ASP A 1 88 ? 19.911 -2.897 -4.670 1.00 95.62 88 ASP A O 1
ATOM 673 N N . ILE A 1 89 ? 18.126 -1.979 -5.672 1.00 95.69 89 ILE A N 1
ATOM 674 C CA . ILE A 1 89 ? 17.794 -3.123 -6.531 1.00 95.69 89 ILE A CA 1
ATOM 675 C C . ILE A 1 89 ? 17.481 -2.618 -7.940 1.00 95.69 89 ILE A C 1
ATOM 677 O O . ILE A 1 89 ? 16.521 -1.873 -8.140 1.00 95.69 89 ILE A O 1
ATOM 681 N N . GLU A 1 90 ? 18.261 -3.055 -8.931 1.00 93.19 90 GLU A N 1
ATOM 682 C CA . GLU A 1 90 ? 18.087 -2.632 -10.329 1.00 93.19 90 GLU A CA 1
ATOM 683 C C . GLU A 1 90 ? 16.951 -3.378 -11.049 1.00 93.19 90 GLU A C 1
ATOM 685 O O . GLU A 1 90 ? 16.223 -2.780 -11.841 1.00 93.19 90 GLU A O 1
ATOM 690 N N . SER A 1 91 ? 16.798 -4.679 -10.785 1.00 97.19 91 SER A N 1
ATOM 691 C CA . SER A 1 91 ? 15.810 -5.549 -11.437 1.00 97.19 91 SER A CA 1
ATOM 692 C C . SER A 1 91 ? 14.407 -5.322 -10.869 1.00 97.19 91 SER A C 1
ATOM 694 O O . SER A 1 91 ? 14.189 -5.476 -9.670 1.00 97.19 91 SER A O 1
ATOM 696 N N . LYS A 1 92 ? 13.421 -5.013 -11.719 1.00 98.31 92 LYS A N 1
ATOM 697 C CA . LYS A 1 92 ? 12.010 -4.873 -11.319 1.00 98.31 92 LYS A CA 1
ATOM 698 C C . LYS A 1 92 ? 11.408 -6.190 -10.839 1.00 98.31 92 LYS A C 1
ATOM 700 O O . LYS A 1 92 ? 10.521 -6.176 -9.989 1.00 98.31 92 LYS A O 1
ATOM 705 N N . TRP A 1 93 ? 11.889 -7.317 -11.364 1.00 98.62 93 TRP A N 1
ATOM 706 C CA . TRP A 1 93 ? 11.527 -8.632 -10.843 1.00 98.62 93 TRP A CA 1
ATOM 707 C C . TRP A 1 93 ? 12.000 -8.786 -9.394 1.00 98.62 93 TRP A C 1
ATOM 709 O O . TRP A 1 93 ? 11.196 -9.075 -8.512 1.00 98.62 93 TRP A O 1
ATOM 719 N N . ASP A 1 94 ? 13.266 -8.472 -9.134 1.00 98.62 94 ASP A N 1
ATOM 720 C CA . ASP A 1 94 ? 13.867 -8.604 -7.805 1.00 98.62 94 ASP A CA 1
ATOM 721 C C . ASP A 1 94 ? 13.265 -7.575 -6.829 1.00 98.62 94 ASP A C 1
ATOM 723 O O . ASP A 1 94 ? 13.107 -7.853 -5.643 1.00 98.62 94 ASP A O 1
ATOM 727 N N . GLN A 1 95 ? 12.859 -6.397 -7.319 1.00 98.69 95 GLN A N 1
ATOM 728 C CA . GLN A 1 95 ? 12.066 -5.429 -6.554 1.00 98.69 95 GLN A CA 1
ATOM 729 C C . GLN A 1 95 ? 10.719 -6.024 -6.129 1.00 98.69 95 GLN A C 1
ATOM 731 O O . GLN A 1 95 ? 10.332 -5.880 -4.970 1.00 98.69 95 GLN A O 1
ATOM 736 N N . ALA A 1 96 ? 10.007 -6.702 -7.036 1.00 98.81 96 ALA A N 1
ATOM 737 C CA . ALA A 1 96 ? 8.749 -7.368 -6.710 1.00 98.81 96 ALA A CA 1
ATOM 738 C C . ALA A 1 96 ? 8.955 -8.483 -5.673 1.00 98.81 96 ALA A C 1
ATOM 740 O O . ALA A 1 96 ? 8.201 -8.563 -4.705 1.00 98.81 96 ALA A O 1
ATOM 741 N N . GLU A 1 97 ? 9.991 -9.308 -5.839 1.00 98.81 97 GLU A N 1
ATOM 742 C CA . GLU A 1 97 ? 10.343 -10.367 -4.885 1.00 98.81 97 GLU A CA 1
ATOM 743 C C . GLU A 1 97 ? 10.716 -9.799 -3.511 1.00 98.81 97 GLU A C 1
ATOM 745 O O . GLU A 1 97 ? 10.263 -10.316 -2.491 1.00 98.81 97 GLU A O 1
ATOM 750 N N . ALA A 1 98 ? 11.463 -8.693 -3.468 1.00 98.81 98 ALA A N 1
ATOM 751 C CA . ALA A 1 98 ? 11.790 -8.008 -2.224 1.00 98.81 98 ALA A CA 1
ATOM 752 C C . ALA A 1 98 ? 10.535 -7.484 -1.510 1.00 98.81 98 ALA A C 1
ATOM 754 O O . ALA A 1 98 ? 10.424 -7.628 -0.296 1.00 98.81 98 ALA A O 1
ATOM 755 N N . LEU A 1 99 ? 9.567 -6.924 -2.243 1.00 98.88 99 LEU A N 1
ATOM 756 C CA . LEU A 1 99 ? 8.291 -6.497 -1.660 1.00 98.88 99 LEU A CA 1
ATOM 757 C C . LEU A 1 99 ? 7.461 -7.682 -1.152 1.00 98.88 99 LEU A C 1
ATOM 759 O O . LEU A 1 99 ? 6.866 -7.592 -0.083 1.00 98.88 99 LEU A O 1
ATOM 763 N N . ILE A 1 100 ? 7.436 -8.802 -1.880 1.00 98.88 100 ILE A N 1
ATOM 764 C CA . ILE A 1 100 ? 6.771 -10.036 -1.433 1.00 98.88 100 ILE A CA 1
ATOM 765 C C . ILE A 1 100 ? 7.401 -10.536 -0.126 1.00 98.88 100 ILE A C 1
ATOM 767 O O . ILE A 1 100 ? 6.678 -10.896 0.805 1.00 98.88 100 ILE A O 1
ATOM 771 N N . GLN A 1 101 ? 8.732 -10.507 -0.027 1.00 98.88 101 GLN A N 1
ATOM 772 C CA . GLN A 1 101 ? 9.441 -10.900 1.187 1.00 98.88 101 GLN A CA 1
ATOM 773 C C . GLN A 1 101 ? 9.167 -9.941 2.350 1.00 98.88 101 GLN A C 1
ATOM 775 O O . GLN A 1 101 ? 8.908 -10.402 3.458 1.00 98.88 101 GLN A O 1
ATOM 780 N N . ASP A 1 102 ? 9.169 -8.629 2.108 1.00 98.81 102 ASP A N 1
ATOM 781 C CA . ASP A 1 102 ? 8.815 -7.624 3.114 1.00 98.81 102 ASP A CA 1
ATOM 782 C C . ASP A 1 102 ? 7.396 -7.860 3.664 1.00 98.81 102 ASP A C 1
ATOM 784 O O . ASP A 1 102 ? 7.184 -7.821 4.874 1.00 98.81 102 ASP A O 1
ATOM 788 N N . ILE A 1 103 ? 6.426 -8.158 2.788 1.00 98.88 103 ILE A N 1
ATOM 789 C CA . ILE A 1 103 ? 5.043 -8.480 3.176 1.00 98.88 103 ILE A CA 1
ATOM 790 C C . ILE A 1 103 ? 5.002 -9.727 4.071 1.00 98.88 103 ILE A C 1
ATOM 792 O O . ILE A 1 103 ? 4.305 -9.734 5.088 1.00 98.88 103 ILE A O 1
ATOM 796 N N . ALA A 1 104 ? 5.737 -10.781 3.702 1.00 98.75 104 ALA A N 1
ATOM 797 C CA . ALA A 1 104 ? 5.799 -12.018 4.475 1.00 98.75 104 ALA A CA 1
ATOM 798 C C . ALA A 1 104 ? 6.446 -11.801 5.852 1.00 98.75 104 ALA A C 1
ATOM 800 O O . ALA A 1 104 ? 5.870 -12.209 6.861 1.00 98.75 104 ALA A O 1
ATOM 801 N N . ASN A 1 105 ? 7.583 -11.100 5.894 1.00 98.75 105 ASN A N 1
ATOM 802 C CA . ASN A 1 105 ? 8.288 -10.765 7.131 1.00 98.75 105 ASN A CA 1
ATOM 803 C C . ASN A 1 105 ? 7.399 -9.936 8.055 1.00 98.75 105 ASN A C 1
ATOM 805 O O . ASN A 1 105 ? 7.228 -10.294 9.213 1.00 98.75 105 ASN A O 1
ATOM 809 N N . PHE A 1 106 ? 6.760 -8.883 7.533 1.00 98.56 106 PHE A N 1
ATOM 810 C CA . PHE A 1 106 ? 5.866 -8.045 8.328 1.00 98.56 106 PHE A CA 1
ATOM 811 C C . PHE A 1 106 ? 4.722 -8.861 8.939 1.00 98.56 106 PHE A C 1
ATOM 813 O O . PHE A 1 106 ? 4.397 -8.674 10.112 1.00 98.56 106 PHE A O 1
ATOM 820 N N . LYS A 1 107 ? 4.130 -9.784 8.165 1.00 98.50 107 LYS A N 1
ATOM 821 C CA . LYS A 1 107 ? 3.067 -10.665 8.660 1.00 98.50 107 LYS A CA 1
ATOM 822 C C . LYS A 1 107 ? 3.543 -11.538 9.821 1.00 98.50 107 LYS A C 1
ATOM 824 O O . LYS A 1 107 ? 2.827 -11.654 10.810 1.00 98.50 107 LYS A O 1
ATOM 829 N N . GLU A 1 108 ? 4.710 -12.163 9.673 1.00 98.38 108 GLU A N 1
ATOM 830 C CA . GLU A 1 108 ? 5.287 -13.079 10.661 1.00 98.38 108 GLU A CA 1
ATOM 831 C C . GLU A 1 108 ? 5.743 -12.340 11.926 1.00 98.38 108 GLU A C 1
ATOM 833 O O . GLU A 1 108 ? 5.376 -12.727 13.032 1.00 98.38 108 GLU A O 1
ATOM 838 N N . GLU A 1 109 ? 6.487 -11.245 11.772 1.00 98.12 109 GLU A N 1
ATOM 839 C CA . GLU A 1 109 ? 7.051 -10.470 12.883 1.00 98.12 109 GLU A CA 1
ATOM 840 C C . GLU A 1 109 ? 5.978 -9.830 13.773 1.00 98.12 109 GLU A C 1
ATOM 842 O O . GLU A 1 109 ? 6.210 -9.633 14.966 1.00 98.12 109 GLU A O 1
ATOM 847 N N . ASN A 1 110 ? 4.804 -9.530 13.210 1.00 97.50 110 ASN A N 1
ATOM 848 C CA . ASN A 1 110 ? 3.688 -8.900 13.918 1.00 97.50 110 ASN A CA 1
ATOM 849 C C . ASN A 1 110 ? 2.528 -9.866 14.210 1.00 97.50 110 ASN A C 1
ATOM 851 O O . ASN A 1 110 ? 1.455 -9.404 14.591 1.00 97.50 110 ASN A O 1
ATOM 855 N N . ASP A 1 111 ? 2.717 -11.176 14.003 1.00 97.25 111 ASP A N 1
ATOM 856 C CA . ASP A 1 111 ? 1.712 -12.227 14.251 1.00 97.25 111 ASP A CA 1
ATOM 857 C C . ASP A 1 111 ? 0.327 -11.901 13.649 1.00 97.25 111 ASP A C 1
ATOM 859 O O . ASP A 1 111 ? -0.726 -12.064 14.266 1.00 97.25 111 ASP A O 1
ATOM 863 N N . CYS A 1 112 ? 0.320 -11.359 12.428 1.00 97.62 112 CYS A N 1
ATOM 864 C CA . CYS A 1 112 ? -0.903 -10.889 11.783 1.00 97.62 112 CYS A CA 1
ATOM 865 C C . CYS A 1 112 ? -1.660 -12.044 11.113 1.00 97.62 112 CYS A C 1
ATOM 867 O O . CYS A 1 112 ? -1.154 -12.673 10.181 1.00 97.62 112 CYS A O 1
ATOM 869 N N . ASP A 1 113 ? -2.935 -12.241 11.458 1.00 96.50 113 ASP A N 1
ATOM 870 C CA . ASP A 1 113 ? -3.804 -13.218 10.777 1.00 96.50 113 ASP A CA 1
ATOM 871 C C . ASP A 1 113 ? -3.972 -12.903 9.277 1.00 96.50 113 ASP A C 1
ATOM 873 O O . ASP A 1 113 ? -3.953 -13.780 8.400 1.00 96.50 113 ASP A O 1
ATOM 877 N N . ARG A 1 114 ? -4.131 -11.613 8.965 1.00 96.62 114 ARG A N 1
ATOM 878 C CA . ARG A 1 114 ? -4.402 -11.083 7.624 1.00 96.62 114 ARG A CA 1
ATOM 879 C C . ARG A 1 114 ? -3.780 -9.705 7.447 1.00 96.62 114 ARG A C 1
ATOM 881 O O . ARG A 1 114 ? -3.575 -8.987 8.417 1.00 96.62 114 ARG A O 1
ATOM 888 N N . LEU A 1 115 ? -3.560 -9.329 6.193 1.00 98.44 115 LEU A N 1
ATOM 889 C CA . LEU A 1 115 ? -3.033 -8.023 5.812 1.00 98.44 115 LEU A CA 1
ATOM 890 C C . LEU A 1 115 ? -3.989 -7.322 4.848 1.00 98.44 115 LEU A C 1
ATOM 892 O O . LEU A 1 115 ? -4.799 -7.967 4.181 1.00 98.44 115 LEU A O 1
ATOM 896 N N . VAL A 1 116 ? -3.865 -6.001 4.760 1.00 98.25 116 VAL A N 1
ATOM 897 C CA . VAL A 1 116 ? -4.448 -5.166 3.706 1.00 98.25 116 VAL A CA 1
ATOM 898 C C . VAL A 1 116 ? -3.401 -4.127 3.328 1.00 98.25 116 VAL A C 1
ATOM 900 O O . VAL A 1 116 ? -2.778 -3.536 4.206 1.00 98.25 116 VAL A O 1
ATOM 903 N N . MET A 1 117 ? -3.216 -3.890 2.033 1.00 98.56 117 MET A N 1
ATOM 904 C CA . MET A 1 117 ? -2.306 -2.873 1.519 1.00 98.56 117 MET A CA 1
ATOM 905 C C . MET A 1 117 ? -3.080 -1.728 0.879 1.00 98.56 117 MET A C 1
ATOM 907 O O . MET A 1 117 ? -4.045 -1.934 0.142 1.00 98.56 117 MET A O 1
ATOM 911 N N . VAL A 1 118 ? -2.634 -0.503 1.146 1.00 98.25 118 VAL A N 1
ATOM 912 C CA . VAL A 1 118 ? -3.223 0.710 0.581 1.00 98.25 118 VAL A CA 1
ATOM 913 C C . VAL A 1 118 ? -2.108 1.582 0.023 1.00 98.25 118 VAL A C 1
ATOM 915 O O . VAL A 1 118 ? -1.189 1.966 0.742 1.00 98.25 118 VAL A O 1
ATOM 918 N N . TRP A 1 119 ? -2.182 1.902 -1.266 1.00 98.06 119 TRP A N 1
ATOM 919 C CA . TRP A 1 119 ? -1.266 2.852 -1.879 1.00 98.06 119 TRP A CA 1
ATOM 920 C C . TRP A 1 119 ? -1.654 4.277 -1.491 1.00 98.06 119 TRP A C 1
ATOM 922 O O . TRP A 1 119 ? -2.615 4.837 -2.018 1.00 98.06 119 TRP A O 1
ATOM 932 N N . CYS A 1 120 ? -0.863 4.859 -0.595 1.00 95.88 120 CYS A N 1
ATOM 933 C CA . CYS A 1 120 ? -0.895 6.279 -0.235 1.00 95.88 120 CYS A CA 1
ATOM 934 C C . CYS A 1 120 ? 0.363 7.014 -0.734 1.00 95.88 120 CYS A C 1
ATOM 936 O O . CYS A 1 120 ? 0.717 8.071 -0.215 1.00 95.88 120 CYS A O 1
ATOM 938 N N . GLY A 1 121 ? 1.066 6.427 -1.709 1.00 92.81 121 GLY A N 1
ATOM 939 C CA . GLY A 1 121 ? 2.245 7.022 -2.324 1.00 92.81 121 GLY A CA 1
ATOM 940 C C . GLY A 1 121 ? 1.898 8.232 -3.189 1.00 92.81 121 GLY A C 1
ATOM 941 O O . GLY A 1 121 ? 0.737 8.512 -3.496 1.00 92.81 121 GLY A O 1
ATOM 942 N N . SER A 1 122 ? 2.934 8.950 -3.618 1.00 92.25 122 SER A N 1
ATOM 943 C CA . SER A 1 122 ? 2.764 10.080 -4.534 1.00 92.25 122 SER A CA 1
ATOM 944 C C . SER A 1 122 ? 2.078 9.654 -5.832 1.00 92.25 122 SER A C 1
ATOM 946 O O . SER A 1 122 ? 2.314 8.561 -6.343 1.00 92.25 122 SER A O 1
ATOM 948 N N . THR A 1 123 ? 1.256 10.545 -6.390 1.00 89.81 123 THR A N 1
ATOM 949 C CA . THR A 1 123 ? 0.658 10.335 -7.710 1.00 89.81 123 THR A CA 1
ATOM 950 C C . THR A 1 123 ? 1.751 10.232 -8.766 1.00 89.81 123 THR A C 1
ATOM 952 O O . THR A 1 123 ? 2.491 11.187 -9.003 1.00 89.81 123 THR A O 1
ATOM 955 N N . GLU A 1 124 ? 1.828 9.074 -9.408 1.00 90.50 124 GLU A N 1
ATOM 956 C CA . GLU A 1 124 ? 2.742 8.847 -10.521 1.00 90.50 124 GLU A CA 1
ATOM 957 C C . GLU A 1 124 ? 2.207 9.513 -11.793 1.00 90.50 124 GLU A C 1
ATOM 959 O O . GLU A 1 124 ? 0.995 9.591 -12.020 1.00 90.50 124 GLU A O 1
ATOM 964 N N . ALA A 1 125 ? 3.119 9.986 -12.644 1.00 87.69 125 ALA A N 1
ATOM 965 C CA . ALA A 1 125 ? 2.765 10.479 -13.968 1.00 87.69 125 ALA A CA 1
ATOM 966 C C . ALA A 1 125 ? 1.957 9.427 -14.747 1.00 87.69 125 ALA A C 1
ATOM 968 O O . ALA A 1 125 ? 2.326 8.253 -14.794 1.00 87.69 125 ALA A O 1
ATOM 969 N N . PHE A 1 126 ? 0.862 9.864 -15.373 1.00 88.19 126 PHE A N 1
ATOM 970 C CA . PHE A 1 126 ? 0.017 8.984 -16.174 1.00 88.19 126 PHE A CA 1
ATOM 971 C C . PHE A 1 126 ? 0.802 8.380 -17.345 1.00 88.19 126 PHE A C 1
ATOM 973 O O . PHE A 1 126 ? 1.526 9.088 -18.048 1.00 88.19 126 PHE A O 1
ATOM 980 N N . GLN A 1 127 ? 0.605 7.084 -17.567 1.00 86.00 127 GLN A N 1
ATOM 981 C CA . GLN A 1 127 ? 1.133 6.338 -18.703 1.00 86.00 127 GLN A CA 1
ATOM 982 C C . GLN A 1 127 ? -0.016 5.564 -19.340 1.00 86.00 127 GLN A C 1
ATOM 984 O O . GLN A 1 127 ? -0.881 5.055 -18.630 1.00 86.00 127 GLN A O 1
ATOM 989 N N . GLU A 1 128 ? -0.050 5.489 -20.667 1.00 91.94 128 GLU A N 1
ATOM 990 C CA . GLU A 1 128 ? -1.033 4.650 -21.352 1.00 91.94 128 GLU A CA 1
ATOM 991 C C . GLU A 1 128 ? -0.648 3.169 -21.205 1.00 91.94 128 GLU A C 1
ATOM 993 O O . GLU A 1 128 ? 0.539 2.840 -21.305 1.00 91.94 128 GLU A O 1
ATOM 998 N N . PRO A 1 129 ? -1.616 2.256 -21.000 1.00 95.62 129 PRO A N 1
ATOM 999 C CA . PRO A 1 129 ? -1.333 0.829 -21.030 1.00 95.62 129 PRO A CA 1
ATOM 1000 C C . PRO A 1 129 ? -0.701 0.418 -22.367 1.00 95.62 129 PRO A C 1
ATOM 1002 O O . PRO A 1 129 ? -1.261 0.655 -23.435 1.00 95.62 129 PRO A O 1
ATOM 1005 N N . SER A 1 130 ? 0.466 -0.216 -22.299 1.00 96.31 130 SER A N 1
ATOM 1006 C CA . SER A 1 130 ? 1.152 -0.848 -23.433 1.00 96.31 130 SER A CA 1
ATOM 1007 C C . SER A 1 130 ? 1.032 -2.381 -23.414 1.00 96.31 130 SER A C 1
ATOM 1009 O O . SER A 1 130 ? 0.407 -2.953 -22.519 1.00 96.31 130 SER A O 1
ATOM 1011 N N . GLU A 1 131 ? 1.657 -3.059 -24.385 1.00 97.31 131 GLU A N 1
ATOM 1012 C CA . GLU A 1 131 ? 1.643 -4.528 -24.531 1.00 97.31 131 GLU A CA 1
ATOM 1013 C C . GLU A 1 131 ? 2.088 -5.280 -23.265 1.00 97.31 131 GLU A C 1
ATOM 1015 O O . GLU A 1 131 ? 1.587 -6.371 -22.994 1.00 97.31 131 GLU A O 1
ATOM 1020 N N . VAL A 1 132 ? 2.958 -4.677 -22.446 1.00 97.94 132 VAL A N 1
ATOM 1021 C CA . VAL A 1 132 ? 3.420 -5.263 -21.178 1.00 97.94 132 VAL A CA 1
ATOM 1022 C C . VAL A 1 132 ? 2.284 -5.469 -20.166 1.00 97.94 132 VAL A C 1
ATOM 1024 O O . VAL A 1 132 ? 2.378 -6.319 -19.290 1.00 97.94 132 VAL A O 1
ATOM 1027 N N . HIS A 1 133 ? 1.170 -4.745 -20.302 1.00 98.44 133 HIS A N 1
ATOM 1028 C CA . HIS A 1 133 ? 0.018 -4.836 -19.400 1.00 98.44 133 HIS A CA 1
ATOM 1029 C C . HIS A 1 133 ? -1.093 -5.765 -19.916 1.00 98.44 133 HIS A C 1
ATOM 1031 O O . HIS A 1 133 ? -2.140 -5.878 -19.278 1.00 98.44 133 HIS A O 1
ATOM 1037 N N . ALA A 1 134 ? -0.901 -6.415 -21.070 1.00 97.56 134 ALA A N 1
ATOM 1038 C CA . ALA A 1 134 ? -1.960 -7.163 -21.754 1.00 97.56 134 ALA A CA 1
ATOM 1039 C C . ALA A 1 134 ? -2.355 -8.479 -21.060 1.00 97.56 134 ALA A C 1
ATOM 1041 O O . ALA A 1 134 ? -3.450 -8.987 -21.284 1.00 97.56 134 ALA A O 1
ATOM 1042 N N . SER A 1 135 ? -1.460 -9.065 -20.261 1.00 98.44 135 SER A N 1
ATOM 1043 C CA . SER A 1 135 ? -1.712 -10.287 -19.485 1.00 98.44 135 SER A CA 1
ATOM 1044 C C . SER A 1 135 ? -0.731 -10.394 -18.324 1.00 98.44 135 SER A C 1
ATOM 1046 O O . SER A 1 135 ? 0.315 -9.739 -18.343 1.00 98.44 135 SER A O 1
ATOM 1048 N N . VAL A 1 136 ? -1.018 -11.253 -17.342 1.00 98.56 136 VAL A N 1
ATOM 1049 C CA . VAL A 1 136 ? -0.074 -11.532 -16.240 1.00 98.56 136 VAL A CA 1
ATOM 1050 C C . VAL A 1 136 ? 1.285 -11.992 -16.774 1.00 98.56 136 VAL A C 1
ATOM 1052 O O . VAL A 1 136 ? 2.315 -11.477 -16.352 1.00 98.56 136 VAL A O 1
ATOM 1055 N N . ALA A 1 137 ? 1.300 -12.896 -17.757 1.00 98.50 137 ALA A N 1
ATOM 1056 C CA . ALA A 1 137 ? 2.542 -13.411 -18.334 1.00 98.50 137 ALA A CA 1
ATOM 1057 C C . ALA A 1 137 ? 3.378 -12.312 -19.016 1.00 98.50 137 ALA A C 1
ATOM 1059 O O . ALA A 1 137 ? 4.594 -12.272 -18.845 1.00 98.50 137 ALA A O 1
ATOM 1060 N N . ALA A 1 138 ? 2.732 -11.405 -19.760 1.00 98.62 138 ALA A N 1
ATOM 1061 C CA . ALA A 1 138 ? 3.414 -10.265 -20.377 1.00 98.62 138 ALA A CA 1
ATOM 1062 C C . ALA A 1 138 ? 3.972 -9.296 -19.322 1.00 98.62 138 ALA A C 1
ATOM 1064 O O . ALA A 1 138 ? 5.088 -8.803 -19.474 1.00 98.62 138 ALA A O 1
ATOM 1065 N N . PHE A 1 139 ? 3.227 -9.075 -18.237 1.00 98.69 139 PHE A N 1
ATOM 1066 C CA . PHE A 1 139 ? 3.649 -8.203 -17.147 1.00 98.69 139 PHE A CA 1
ATOM 1067 C C . PHE A 1 139 ? 4.855 -8.775 -16.399 1.00 98.69 139 PHE A C 1
ATOM 1069 O O . PHE A 1 139 ? 5.839 -8.072 -16.186 1.00 98.69 139 PHE A O 1
ATOM 1076 N N . GLU A 1 140 ? 4.830 -10.068 -16.067 1.00 98.69 140 GLU A N 1
ATOM 1077 C CA . GLU A 1 140 ? 5.962 -10.755 -15.440 1.00 98.69 140 GLU A CA 1
ATOM 1078 C C . GLU A 1 140 ? 7.210 -10.767 -16.331 1.00 98.69 140 GLU A C 1
ATOM 1080 O O . GLU A 1 140 ? 8.323 -10.570 -15.846 1.00 98.69 140 GLU A O 1
ATOM 1085 N N . GLU A 1 141 ? 7.047 -10.972 -17.639 1.00 98.69 141 GLU A N 1
ATOM 1086 C CA . GLU A 1 141 ? 8.153 -10.859 -18.592 1.00 98.69 141 GLU A CA 1
ATOM 1087 C C . GLU A 1 141 ? 8.690 -9.421 -18.661 1.00 98.69 141 GLU A C 1
ATOM 1089 O O . GLU A 1 141 ? 9.900 -9.202 -18.701 1.00 98.69 141 GLU A O 1
ATOM 1094 N N . GLY A 1 142 ? 7.807 -8.424 -18.595 1.00 98.56 142 GLY A N 1
ATOM 1095 C CA . GLY A 1 142 ? 8.183 -7.019 -18.481 1.00 98.56 142 GLY A CA 1
ATOM 1096 C C . GLY A 1 142 ? 8.972 -6.701 -17.213 1.00 98.56 142 GLY A C 1
ATOM 1097 O O . GLY A 1 142 ? 9.963 -5.975 -17.283 1.00 98.56 142 GLY A O 1
ATOM 1098 N N . LEU A 1 143 ? 8.586 -7.273 -16.067 1.00 98.56 143 LEU A N 1
ATOM 1099 C CA . LEU A 1 143 ? 9.336 -7.151 -14.814 1.00 98.56 143 LEU A CA 1
ATOM 1100 C C . LEU A 1 143 ? 10.757 -7.709 -14.973 1.00 98.56 143 LEU A C 1
ATOM 1102 O O . LEU A 1 143 ? 11.721 -7.035 -14.616 1.00 98.56 143 LEU A O 1
ATOM 1106 N N . ARG A 1 144 ? 10.906 -8.902 -15.565 1.00 98.50 144 ARG A N 1
ATOM 1107 C CA . ARG A 1 144 ? 12.223 -9.526 -15.811 1.00 98.50 144 ARG A CA 1
ATOM 1108 C C . ARG A 1 144 ? 13.088 -8.725 -16.784 1.00 98.50 144 ARG A C 1
ATOM 1110 O O . ARG A 1 144 ? 14.305 -8.684 -16.632 1.00 98.50 144 ARG A O 1
ATOM 1117 N N . ASN A 1 145 ? 12.464 -8.059 -17.752 1.00 98.25 145 ASN A N 1
ATOM 1118 C CA . ASN A 1 145 ? 13.149 -7.246 -18.757 1.00 98.25 145 ASN A CA 1
ATOM 1119 C C . ASN A 1 145 ? 13.309 -5.768 -18.367 1.00 98.25 145 ASN A C 1
ATOM 1121 O O . ASN A 1 145 ? 13.790 -4.978 -19.181 1.00 98.25 145 ASN A O 1
ATOM 1125 N N . ASN A 1 146 ? 12.934 -5.377 -17.144 1.00 97.81 146 ASN A N 1
ATOM 1126 C CA . ASN A 1 146 ? 12.966 -3.987 -16.680 1.00 97.81 146 ASN A CA 1
ATOM 1127 C C . ASN A 1 146 ? 12.187 -3.014 -17.582 1.00 97.81 146 ASN A C 1
ATOM 1129 O O . ASN A 1 146 ? 12.619 -1.876 -17.790 1.00 97.81 146 ASN A O 1
ATOM 1133 N N . ASP A 1 147 ? 11.035 -3.439 -18.112 1.00 97.38 147 ASP A N 1
ATOM 1134 C CA . ASP A 1 147 ? 10.244 -2.631 -19.043 1.00 97.38 147 ASP A CA 1
ATOM 1135 C C . ASP A 1 147 ? 9.912 -1.263 -18.420 1.00 97.38 147 ASP A C 1
ATOM 1137 O O . ASP A 1 147 ? 9.326 -1.209 -17.332 1.00 97.38 147 ASP A O 1
ATOM 1141 N N . PRO A 1 148 ? 10.285 -0.137 -19.056 1.00 95.06 148 PRO A N 1
ATOM 1142 C CA . PRO A 1 148 ? 10.146 1.193 -18.469 1.00 95.06 148 PRO A CA 1
ATOM 1143 C C . PRO A 1 148 ? 8.692 1.631 -18.255 1.00 95.06 148 PRO A C 1
ATOM 1145 O O . PRO A 1 148 ? 8.482 2.579 -17.504 1.00 95.06 148 PRO A O 1
ATOM 1148 N N . ASN A 1 149 ? 7.717 0.958 -18.873 1.00 95.56 149 ASN A N 1
ATOM 1149 C CA . ASN A 1 149 ? 6.296 1.270 -18.727 1.00 95.56 149 ASN A CA 1
ATOM 1150 C C . ASN A 1 149 ? 5.670 0.666 -17.461 1.00 95.56 149 ASN A C 1
ATOM 1152 O O . ASN A 1 149 ? 4.525 0.977 -17.149 1.00 95.56 149 ASN A O 1
ATOM 1156 N N . ILE A 1 150 ? 6.404 -0.182 -16.728 1.00 96.75 150 ILE A N 1
ATOM 1157 C CA . ILE A 1 150 ? 5.947 -0.695 -15.433 1.00 96.75 150 ILE A CA 1
ATOM 1158 C C . ILE A 1 150 ? 6.299 0.307 -14.333 1.00 96.75 150 ILE A C 1
ATOM 1160 O O . ILE A 1 150 ? 7.482 0.546 -14.072 1.00 96.75 150 ILE A O 1
ATOM 1164 N N . SER A 1 151 ? 5.303 0.885 -13.669 1.00 95.88 151 SER A N 1
ATOM 1165 C CA . SER A 1 151 ? 5.537 1.859 -12.596 1.00 95.88 151 SER A CA 1
ATOM 1166 C C . SER A 1 151 ? 5.697 1.198 -11.217 1.00 95.88 151 SER A C 1
ATOM 1168 O O . SER A 1 151 ? 5.205 0.084 -11.015 1.00 95.88 151 SER A O 1
ATOM 1170 N N . PRO A 1 152 ? 6.349 1.861 -10.240 1.00 96.31 152 PRO A N 1
ATOM 1171 C CA . PRO A 1 152 ? 6.447 1.350 -8.873 1.00 96.31 152 PRO A CA 1
ATOM 1172 C C . PRO A 1 152 ? 5.099 0.918 -8.284 1.00 96.31 152 PRO A C 1
ATOM 1174 O O . PRO A 1 152 ? 4.995 -0.201 -7.785 1.00 96.31 152 PRO A O 1
ATOM 1177 N N . SER A 1 153 ? 4.040 1.729 -8.402 1.00 97.25 153 SER A N 1
ATOM 1178 C CA . SER A 1 153 ? 2.713 1.370 -7.871 1.00 97.25 153 SER A CA 1
ATOM 1179 C C . SER A 1 153 ? 2.153 0.058 -8.436 1.00 97.25 153 SER A C 1
ATOM 1181 O O . SER A 1 153 ? 1.453 -0.670 -7.729 1.00 97.25 153 SER A O 1
ATOM 1183 N N . GLN A 1 154 ? 2.484 -0.283 -9.684 1.00 97.94 154 GLN A N 1
ATOM 1184 C CA . GLN A 1 154 ? 2.095 -1.549 -10.304 1.00 97.94 154 GLN A CA 1
ATOM 1185 C C . GLN A 1 154 ? 2.900 -2.728 -9.743 1.00 97.94 154 GLN A C 1
ATOM 1187 O O . GLN A 1 154 ? 2.332 -3.799 -9.544 1.00 97.94 154 GLN A O 1
ATOM 1192 N N . ILE A 1 155 ? 4.187 -2.531 -9.427 1.00 98.50 155 ILE A N 1
ATOM 1193 C CA . ILE A 1 155 ? 5.022 -3.536 -8.746 1.00 98.50 155 ILE A CA 1
ATOM 1194 C C . ILE A 1 155 ? 4.451 -3.824 -7.348 1.00 98.50 155 ILE A C 1
ATOM 1196 O O . ILE A 1 155 ? 4.310 -4.986 -6.976 1.00 98.50 155 ILE A O 1
ATOM 1200 N N . TYR A 1 156 ? 4.037 -2.788 -6.608 1.00 98.69 156 TYR A N 1
ATOM 1201 C CA . TYR A 1 156 ? 3.363 -2.948 -5.312 1.00 98.69 156 TYR A CA 1
ATOM 1202 C C . TYR A 1 156 ? 2.023 -3.680 -5.426 1.00 98.69 156 TYR A C 1
ATOM 1204 O O . TYR A 1 156 ? 1.749 -4.570 -4.622 1.00 98.69 156 TYR A O 1
ATOM 1212 N N . ALA A 1 157 ? 1.196 -3.340 -6.420 1.00 98.56 157 ALA A N 1
ATOM 1213 C CA . ALA A 1 157 ? -0.069 -4.034 -6.659 1.00 98.56 157 ALA A CA 1
ATOM 1214 C C . ALA A 1 157 ? 0.160 -5.517 -7.000 1.00 98.56 157 ALA A C 1
ATOM 1216 O O . ALA A 1 157 ? -0.505 -6.389 -6.444 1.00 98.56 157 ALA A O 1
ATOM 1217 N N . TYR A 1 158 ? 1.133 -5.812 -7.865 1.00 98.75 158 TYR A N 1
ATOM 1218 C CA . TYR A 1 158 ? 1.522 -7.178 -8.205 1.00 98.75 158 TYR A CA 1
ATOM 1219 C C . TYR A 1 158 ? 2.027 -7.951 -6.977 1.00 98.75 158 TYR A C 1
ATOM 1221 O O . TYR A 1 158 ? 1.535 -9.047 -6.714 1.00 98.75 158 TYR A O 1
ATOM 1229 N N . ALA A 1 159 ? 2.941 -7.374 -6.189 1.00 98.81 159 ALA A N 1
ATOM 1230 C CA . ALA A 1 159 ? 3.477 -7.998 -4.979 1.00 98.81 159 ALA A CA 1
ATOM 1231 C C . ALA A 1 159 ? 2.379 -8.291 -3.943 1.00 98.81 159 ALA A C 1
ATOM 1233 O O . ALA A 1 159 ? 2.328 -9.393 -3.402 1.00 98.81 159 ALA A O 1
ATOM 1234 N N . ALA A 1 160 ? 1.457 -7.348 -3.721 1.00 98.81 160 ALA A N 1
ATOM 1235 C CA . ALA A 1 160 ? 0.318 -7.540 -2.825 1.00 98.81 160 ALA A CA 1
ATOM 1236 C C . ALA A 1 160 ? -0.536 -8.741 -3.248 1.00 98.81 160 ALA A C 1
ATOM 1238 O O . ALA A 1 160 ? -0.805 -9.635 -2.445 1.00 98.81 160 ALA A O 1
ATOM 1239 N N . LEU A 1 161 ? -0.905 -8.799 -4.532 1.00 98.81 161 LEU A N 1
ATOM 1240 C CA . LEU A 1 161 ? -1.718 -9.888 -5.062 1.00 98.81 161 LEU A CA 1
ATOM 1241 C C . LEU A 1 161 ? -0.990 -11.228 -4.998 1.00 98.81 161 LEU A C 1
ATOM 1243 O O . LEU A 1 161 ? -1.601 -12.210 -4.586 1.00 98.81 161 LEU A O 1
ATOM 1247 N N . GLN A 1 162 ? 0.301 -11.279 -5.336 1.00 98.69 162 GLN A N 1
ATOM 1248 C CA . GLN A 1 162 ? 1.097 -12.507 -5.236 1.00 98.69 162 GLN A CA 1
ATOM 1249 C C . GLN A 1 162 ? 1.231 -13.027 -3.798 1.00 98.69 162 GLN A C 1
ATOM 1251 O O . GLN A 1 162 ? 1.359 -14.238 -3.607 1.00 98.69 162 GLN A O 1
ATOM 1256 N N . SER A 1 163 ? 1.127 -12.139 -2.809 1.00 98.69 163 SER A N 1
ATOM 1257 C CA . SER A 1 163 ? 1.120 -12.458 -1.377 1.00 98.69 163 SER A CA 1
ATOM 1258 C C . SER A 1 163 ? -0.280 -12.718 -0.797 1.00 98.69 163 SER A C 1
ATOM 1260 O O . SER A 1 163 ? -0.431 -12.804 0.420 1.00 98.69 163 SER A O 1
ATOM 1262 N N . ASP A 1 164 ? -1.315 -12.821 -1.638 1.00 98.56 164 ASP A N 1
ATOM 1263 C CA . ASP A 1 164 ? -2.722 -12.958 -1.232 1.00 98.56 164 ASP A CA 1
ATOM 1264 C C . ASP A 1 164 ? -3.231 -11.825 -0.322 1.00 98.56 164 ASP A C 1
ATOM 1266 O O . ASP A 1 164 ? -4.115 -12.012 0.520 1.00 98.56 164 ASP A O 1
ATOM 1270 N N . VAL A 1 165 ? -2.687 -10.619 -0.511 1.00 98.81 165 VAL A N 1
ATOM 1271 C CA . VAL A 1 165 ? -3.035 -9.418 0.250 1.00 98.81 165 VAL A CA 1
ATOM 1272 C C . VAL A 1 165 ? -3.936 -8.498 -0.584 1.00 98.81 165 VAL A C 1
ATOM 1274 O O . VAL A 1 165 ? -3.529 -8.049 -1.658 1.00 98.81 165 VAL A O 1
ATOM 1277 N N . PRO A 1 166 ? -5.156 -8.172 -0.106 1.00 98.69 166 PRO A N 1
ATOM 1278 C CA . PRO A 1 166 ? -6.005 -7.149 -0.707 1.00 98.69 166 PRO A CA 1
ATOM 1279 C C . PRO A 1 166 ? -5.277 -5.822 -0.914 1.00 98.69 166 PRO A C 1
ATOM 1281 O O . PRO A 1 166 ? -4.586 -5.351 -0.008 1.00 98.69 166 PRO A O 1
ATOM 1284 N N . PHE A 1 167 ? -5.494 -5.187 -2.065 1.00 98.69 167 PHE A N 1
ATOM 1285 C CA . PHE A 1 167 ? -4.816 -3.941 -2.425 1.00 98.69 167 PHE A CA 1
ATOM 1286 C C . PHE A 1 167 ? -5.804 -2.841 -2.823 1.00 98.69 167 PHE A C 1
ATOM 1288 O O . PHE A 1 167 ? -6.656 -3.035 -3.691 1.00 98.69 167 PHE A O 1
ATOM 1295 N N . ALA A 1 168 ? -5.677 -1.660 -2.219 1.00 98.38 168 ALA A N 1
ATOM 1296 C CA . ALA A 1 168 ? -6.453 -0.480 -2.580 1.00 98.38 168 ALA A CA 1
ATOM 1297 C C . ALA A 1 168 ? -5.549 0.635 -3.119 1.00 98.38 168 ALA A C 1
ATOM 1299 O O . ALA A 1 168 ? -4.614 1.060 -2.443 1.00 98.38 168 ALA A O 1
ATOM 1300 N N . ASN A 1 169 ? -5.848 1.158 -4.308 1.00 97.94 169 ASN A N 1
ATOM 1301 C CA . ASN A 1 169 ? -5.142 2.312 -4.853 1.00 97.94 169 ASN A CA 1
ATOM 1302 C C . ASN A 1 169 ? -5.785 3.628 -4.390 1.00 97.94 169 ASN A C 1
ATOM 1304 O O . ASN A 1 169 ? -6.875 3.982 -4.842 1.00 97.94 169 ASN A O 1
ATOM 1308 N N . GLY A 1 170 ? -5.106 4.359 -3.506 1.00 97.00 170 GLY A N 1
ATOM 1309 C CA . GLY A 1 170 ? -5.553 5.654 -2.991 1.00 97.00 170 GLY A CA 1
ATOM 1310 C C . GLY A 1 170 ? -5.221 6.854 -3.881 1.00 97.00 170 GLY A C 1
ATOM 1311 O O . GLY A 1 170 ? -5.656 7.961 -3.578 1.00 97.00 170 GLY A O 1
ATOM 1312 N N . ALA A 1 171 ? -4.484 6.654 -4.976 1.00 94.62 171 ALA A N 1
ATOM 1313 C CA . ALA A 1 171 ? -4.045 7.703 -5.896 1.00 94.62 171 ALA A CA 1
ATOM 1314 C C . ALA A 1 171 ? -4.597 7.464 -7.321 1.00 94.62 171 ALA A C 1
ATOM 1316 O O . ALA A 1 171 ? -5.049 6.361 -7.624 1.00 94.62 171 ALA A O 1
ATOM 1317 N N . PRO A 1 172 ? -4.591 8.461 -8.227 1.00 93.50 172 PRO A N 1
ATOM 1318 C CA . PRO A 1 172 ? -5.225 8.332 -9.545 1.00 93.50 172 PRO A CA 1
ATOM 1319 C C . PRO A 1 172 ? -4.379 7.602 -10.613 1.00 93.50 172 PRO A C 1
ATOM 1321 O O . PRO A 1 172 ? -4.852 7.426 -11.743 1.00 93.50 172 PRO A O 1
ATOM 1324 N N . ASN A 1 173 ? -3.151 7.168 -10.301 1.00 92.50 173 ASN A N 1
ATOM 1325 C CA . ASN A 1 173 ? -2.287 6.401 -11.217 1.00 92.50 173 ASN A CA 1
ATOM 1326 C C . ASN A 1 173 ? -2.893 5.043 -11.620 1.00 92.50 173 ASN A C 1
ATOM 1328 O O . ASN A 1 173 ? -3.777 4.518 -10.942 1.00 92.50 173 ASN A O 1
ATOM 1332 N N . LEU A 1 174 ? -2.434 4.493 -12.752 1.00 92.94 174 LEU A N 1
ATOM 1333 C CA . LEU A 1 174 ? -2.869 3.180 -13.234 1.00 92.94 174 LEU A CA 1
ATOM 1334 C C . LEU A 1 174 ? -2.157 2.070 -12.463 1.00 92.94 174 LEU A C 1
ATOM 1336 O O . LEU A 1 174 ? -0.952 1.880 -12.626 1.00 92.94 174 LEU A O 1
ATOM 1340 N N . SER A 1 175 ? -2.918 1.333 -11.656 1.00 93.12 175 SER A N 1
ATOM 1341 C CA . SER A 1 175 ? -2.395 0.198 -10.881 1.00 93.12 175 SER A CA 1
ATOM 1342 C C . SER A 1 175 ? -3.413 -0.933 -10.828 1.00 93.12 175 SER A C 1
ATOM 1344 O O . SER A 1 175 ? -3.141 -2.025 -11.300 1.00 93.12 175 SER A O 1
ATOM 1346 N N . CYS A 1 176 ? -4.613 -0.680 -10.297 1.00 94.25 176 CYS A N 1
ATOM 1347 C CA . CYS A 1 176 ? -5.663 -1.701 -10.159 1.00 94.25 176 CYS A CA 1
ATOM 1348 C C . CYS A 1 176 ? -6.502 -1.899 -11.429 1.00 94.25 176 CYS A C 1
ATOM 1350 O O . CYS A 1 176 ? -7.198 -2.897 -11.566 1.00 94.25 176 CYS A O 1
ATOM 1352 N N . ASP A 1 177 ? -6.483 -0.923 -12.328 1.00 92.31 177 ASP A N 1
ATOM 1353 C CA . ASP A 1 177 ? -7.335 -0.804 -13.510 1.00 92.31 177 ASP A CA 1
ATOM 1354 C C . ASP A 1 177 ? -6.683 -1.347 -14.797 1.00 92.31 177 ASP A C 1
ATOM 1356 O O . ASP A 1 177 ? -7.214 -1.153 -15.887 1.00 92.31 177 ASP A O 1
ATOM 1360 N N . LEU A 1 178 ? -5.554 -2.051 -14.670 1.00 96.62 178 LEU A N 1
ATOM 1361 C CA . LEU A 1 178 ? -4.851 -2.719 -15.769 1.00 96.62 178 LEU A CA 1
ATOM 1362 C C . LEU A 1 178 ? -5.359 -4.151 -15.962 1.00 96.62 178 LEU A C 1
ATOM 1364 O O . LEU A 1 178 ? -5.564 -4.869 -14.982 1.00 96.62 178 LEU A O 1
ATOM 1368 N N . ASP A 1 179 ? -5.485 -4.596 -17.215 1.00 96.75 179 ASP A N 1
ATOM 1369 C CA . ASP A 1 179 ? -6.009 -5.928 -17.548 1.00 96.75 179 ASP A CA 1
ATOM 1370 C C . ASP A 1 179 ? -5.213 -7.056 -16.877 1.00 96.75 179 ASP A C 1
ATOM 1372 O O . ASP A 1 179 ? -5.819 -7.944 -16.277 1.00 96.75 179 ASP A O 1
ATOM 1376 N N . CYS A 1 180 ? -3.875 -6.989 -16.881 1.00 98.19 180 CYS A N 1
ATOM 1377 C CA . CYS A 1 180 ? -3.024 -7.969 -16.198 1.00 98.19 180 CYS A CA 1
ATOM 1378 C C . CYS A 1 180 ? -3.262 -8.028 -14.677 1.00 98.19 180 CYS A C 1
ATOM 1380 O O . CYS A 1 180 ? -3.282 -9.111 -14.095 1.00 98.19 180 CYS A O 1
ATOM 1382 N N . ILE A 1 181 ? -3.492 -6.889 -14.020 1.00 98.38 181 ILE A N 1
ATOM 1383 C CA . ILE A 1 181 ? -3.730 -6.828 -12.571 1.00 98.38 181 ILE A CA 1
ATOM 1384 C C . ILE A 1 181 ? -5.141 -7.319 -12.232 1.00 98.38 181 ILE A C 1
ATOM 1386 O O . ILE A 1 181 ? -5.329 -8.057 -11.263 1.00 98.38 181 ILE A O 1
ATOM 1390 N N . VAL A 1 182 ? -6.135 -6.984 -13.058 1.00 98.31 182 VAL A N 1
ATOM 1391 C CA . VAL A 1 182 ? -7.503 -7.508 -12.933 1.00 98.31 182 VAL A CA 1
ATOM 1392 C C . VAL A 1 182 ? -7.534 -9.022 -13.157 1.00 98.31 182 VAL A C 1
ATOM 1394 O O . VAL A 1 182 ? -8.237 -9.738 -12.440 1.00 98.31 182 VAL A O 1
ATOM 1397 N N . GLU A 1 183 ? -6.789 -9.524 -14.143 1.00 98.44 183 GLU A N 1
ATOM 1398 C CA . GLU A 1 183 ? -6.612 -10.955 -14.396 1.00 98.44 183 GLU A CA 1
ATOM 1399 C C . GLU A 1 183 ? -5.995 -11.652 -13.176 1.00 98.44 183 GLU A C 1
ATOM 1401 O O . GLU A 1 183 ? -6.558 -12.640 -1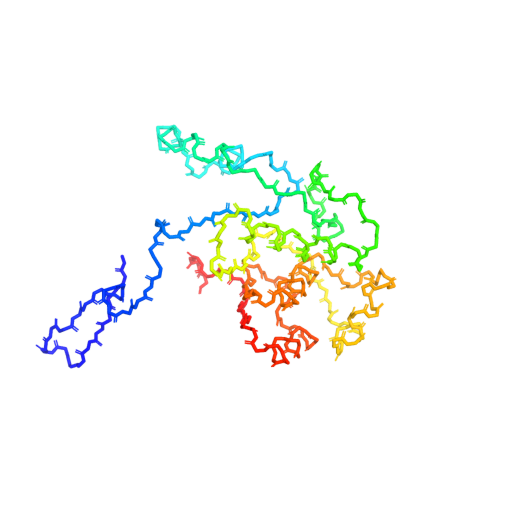2.697 1.00 98.44 183 GLU A O 1
ATOM 1406 N N . LEU A 1 184 ? -4.903 -11.106 -12.628 1.00 98.62 184 LEU A N 1
ATOM 1407 C CA . LEU A 1 184 ? -4.224 -11.646 -11.448 1.00 98.62 184 LEU A CA 1
ATOM 1408 C C . LEU A 1 184 ? -5.132 -11.667 -10.212 1.00 98.62 184 LEU A C 1
ATOM 1410 O O . LEU A 1 184 ? -5.229 -12.676 -9.518 1.00 98.62 184 LEU A O 1
ATOM 1414 N N . SER A 1 185 ? -5.849 -10.571 -9.957 1.00 98.69 185 SER A N 1
ATOM 1415 C CA . SER A 1 185 ? -6.817 -10.479 -8.858 1.00 98.69 185 SER A CA 1
ATOM 1416 C C . SER A 1 185 ? -7.881 -11.578 -8.957 1.00 98.69 185 SER A C 1
ATOM 1418 O O . SER A 1 185 ? -8.171 -12.259 -7.971 1.00 98.69 185 SER A O 1
ATOM 1420 N N . LYS A 1 186 ? -8.427 -11.813 -10.159 1.00 98.44 186 LYS A N 1
ATOM 1421 C CA . LYS A 1 186 ? -9.432 -12.859 -10.397 1.00 98.44 186 LYS A CA 1
ATOM 1422 C C . LYS A 1 186 ? -8.867 -14.266 -10.257 1.00 98.44 186 LYS A C 1
ATOM 1424 O O . LYS A 1 186 ? -9.550 -15.118 -9.695 1.00 98.44 186 LYS A O 1
ATOM 1429 N N . SER A 1 187 ? -7.668 -14.523 -10.778 1.00 9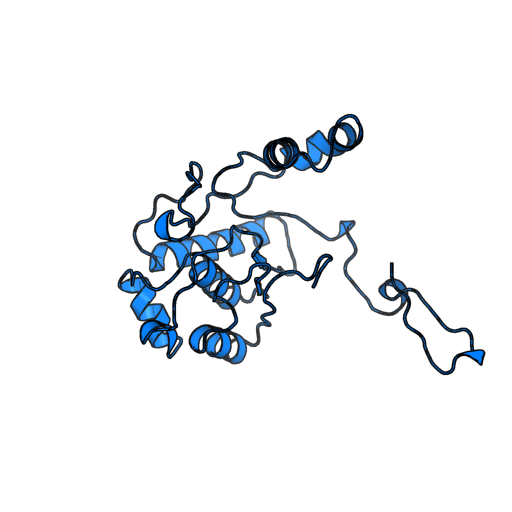8.25 187 SER A N 1
ATOM 1430 C CA . SER A 1 187 ? -7.062 -15.858 -10.734 1.00 98.25 187 SER A CA 1
ATOM 1431 C C . SER A 1 187 ? -6.701 -16.276 -9.309 1.00 98.25 187 SER A C 1
ATOM 1433 O O . SER A 1 187 ? -6.857 -17.446 -8.963 1.00 98.25 187 SER A O 1
ATOM 1435 N N . ARG A 1 188 ? -6.299 -15.316 -8.467 1.00 98.00 188 ARG A N 1
ATOM 1436 C CA . ARG A 1 188 ? -5.965 -15.542 -7.055 1.00 98.00 188 ARG A CA 1
ATOM 1437 C C . ARG A 1 188 ? -7.148 -15.410 -6.097 1.00 98.00 188 ARG A C 1
ATOM 1439 O O . ARG A 1 188 ? -7.076 -15.875 -4.967 1.00 98.00 188 ARG A O 1
ATOM 1446 N N . GLY A 1 189 ? -8.245 -14.790 -6.530 1.00 98.31 189 GLY A N 1
ATOM 1447 C CA . GLY A 1 189 ? -9.403 -14.525 -5.672 1.00 98.31 189 G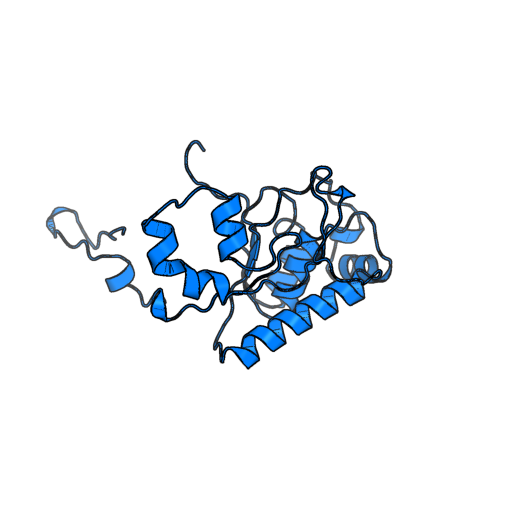LY A CA 1
ATOM 1448 C C . GLY A 1 189 ? -9.147 -13.438 -4.622 1.00 98.31 189 GLY A C 1
ATOM 1449 O O . GLY A 1 189 ? -9.777 -13.447 -3.566 1.00 98.31 189 GLY A O 1
ATOM 1450 N N . VAL A 1 190 ? -8.234 -12.507 -4.906 1.00 98.50 190 VAL A N 1
ATOM 1451 C CA . VAL A 1 190 ? -7.800 -11.452 -3.979 1.00 98.50 190 VAL A CA 1
ATOM 1452 C C . VAL A 1 190 ? -8.394 -10.117 -4.430 1.00 98.50 190 VAL A C 1
ATOM 1454 O O . VAL A 1 190 ? -8.194 -9.728 -5.583 1.00 98.50 190 VAL A O 1
ATOM 1457 N N . PRO A 1 191 ? -9.145 -9.398 -3.578 1.00 98.31 191 PRO A N 1
ATOM 1458 C CA . PRO A 1 191 ? -9.837 -8.184 -3.988 1.00 98.31 191 PRO A CA 1
ATOM 1459 C C . PRO A 1 191 ? -8.882 -7.004 -4.206 1.00 98.31 191 PRO A C 1
ATOM 1461 O O . PRO A 1 191 ? -7.955 -6.775 -3.428 1.00 98.31 191 PRO A O 1
ATOM 1464 N N . ILE A 1 192 ? -9.192 -6.209 -5.231 1.00 98.38 192 ILE A N 1
ATOM 1465 C CA . ILE A 1 192 ? -8.589 -4.899 -5.490 1.00 98.38 192 ILE A CA 1
ATOM 1466 C C . ILE A 1 192 ? -9.647 -3.797 -5.417 1.00 98.38 192 ILE A C 1
ATOM 1468 O O . ILE A 1 192 ? -10.819 -4.032 -5.720 1.00 98.38 192 ILE A O 1
ATOM 1472 N N . ALA A 1 193 ? -9.243 -2.590 -5.027 1.00 97.62 193 ALA A N 1
ATOM 1473 C CA . ALA A 1 193 ? -10.118 -1.423 -4.951 1.00 97.62 193 ALA A CA 1
ATOM 1474 C C . ALA A 1 193 ? -9.399 -0.143 -5.396 1.00 97.62 193 ALA A C 1
ATOM 1476 O O . ALA A 1 193 ? -8.175 -0.059 -5.371 1.00 97.62 193 ALA A O 1
ATOM 1477 N N . GLY A 1 194 ? -10.165 0.873 -5.786 1.00 94.50 194 GLY A N 1
ATOM 1478 C CA . GLY A 1 194 ? -9.625 2.150 -6.242 1.00 94.50 194 GLY A CA 1
ATOM 1479 C C . GLY A 1 194 ? -10.402 2.737 -7.421 1.00 94.50 194 GLY A C 1
ATOM 1480 O O . GLY A 1 194 ? -11.371 2.145 -7.894 1.00 94.50 194 GLY A O 1
ATOM 1481 N N . LYS A 1 195 ? -10.018 3.917 -7.905 1.00 91.81 195 LYS A N 1
ATOM 1482 C CA . LYS A 1 195 ? -8.821 4.685 -7.516 1.00 91.81 195 LYS A CA 1
ATOM 1483 C C . LYS A 1 195 ? -9.155 6.104 -7.063 1.00 91.81 195 LYS A C 1
ATOM 1485 O O . LYS A 1 195 ? -10.238 6.587 -7.384 1.00 91.81 195 LYS A O 1
ATOM 1490 N N . ASP A 1 196 ? -8.189 6.738 -6.399 1.00 95.25 196 ASP A N 1
ATOM 1491 C CA . ASP A 1 196 ? -8.247 8.103 -5.856 1.00 95.25 196 ASP A CA 1
ATOM 1492 C C . ASP A 1 196 ? -9.213 8.274 -4.667 1.00 95.25 196 ASP A C 1
ATOM 1494 O O . ASP A 1 196 ? -10.411 7.981 -4.740 1.00 95.25 196 ASP A O 1
ATOM 1498 N N . PHE A 1 197 ? -8.693 8.731 -3.525 1.00 94.31 197 PHE A N 1
ATOM 1499 C CA . PHE A 1 197 ? -9.515 8.914 -2.332 1.00 94.31 197 PHE A CA 1
ATOM 1500 C C . PHE A 1 197 ? -10.514 10.062 -2.505 1.00 94.31 197 PHE A C 1
ATOM 1502 O O . PHE A 1 197 ? -10.152 11.214 -2.736 1.00 94.31 197 PHE A O 1
ATOM 1509 N N . LYS A 1 198 ? -11.796 9.778 -2.257 1.00 94.38 198 LYS A N 1
ATOM 1510 C CA . LYS A 1 198 ? -12.830 10.814 -2.198 1.00 94.38 198 LYS A CA 1
ATOM 1511 C C . LYS A 1 198 ? -12.903 11.434 -0.803 1.00 94.38 198 LYS A C 1
ATOM 1513 O O . LYS A 1 198 ? -13.547 10.884 0.090 1.00 94.38 198 LYS A O 1
ATOM 1518 N N . THR A 1 199 ? -12.251 12.580 -0.628 1.00 91.62 199 THR A N 1
ATOM 1519 C CA . THR A 1 199 ? -12.028 13.200 0.691 1.00 91.62 199 THR A CA 1
ATOM 1520 C C . THR A 1 199 ? -12.795 14.503 0.934 1.00 91.62 199 THR A C 1
ATOM 1522 O O . THR A 1 199 ? -12.921 14.911 2.087 1.00 91.62 199 THR A O 1
ATOM 1525 N N . GLY A 1 200 ? -13.334 15.161 -0.102 1.00 92.88 200 GLY A N 1
ATOM 1526 C CA . GLY A 1 200 ? -13.973 16.472 0.062 1.00 92.88 200 GLY A CA 1
ATOM 1527 C C . GLY A 1 200 ? -14.719 17.007 -1.163 1.00 92.88 200 GLY A C 1
ATOM 1528 O O . GLY A 1 200 ? -15.934 16.871 -1.239 1.00 92.88 200 GLY A O 1
ATOM 1529 N N . GLN A 1 201 ? -14.012 17.693 -2.070 1.00 88.38 201 GLN A N 1
ATOM 1530 C CA . GLN A 1 201 ? -14.624 18.476 -3.159 1.00 88.38 201 GLN A CA 1
ATOM 1531 C C . GLN A 1 201 ? -15.356 17.627 -4.215 1.00 88.38 201 GLN A C 1
ATOM 1533 O O . GLN A 1 201 ? -16.386 18.068 -4.728 1.00 88.38 201 GLN A O 1
ATOM 1538 N N . THR A 1 202 ? -14.792 16.469 -4.565 1.00 79.12 202 THR A N 1
ATOM 1539 C CA . THR A 1 202 ? -15.322 15.515 -5.556 1.00 79.12 202 THR A CA 1
ATOM 1540 C C . THR A 1 202 ? -16.465 14.689 -4.977 1.00 79.12 202 THR A C 1
ATOM 1542 O O . THR A 1 202 ? -17.469 14.474 -5.692 1.00 79.12 202 THR A O 1
#

pLDDT: mean 95.05, std 4.47, range [71.19, 98.88]

Foldseek 3Di:
DAWDDDDDVVVVDTDRPCVVDPDDDPVLDDDEAEDQDDQWQLRVCVVVVPDDDPRSVVCVVVRRPHGYAQADDDCQFPVPDDGPRHDPDDQLLVNLVVLLVVVVCVCVVVVNPAAAEEDPDDGGDEDDDDPCLQALVSVSVCSRVVPVRQHRLQSNLVSCLVNLHEYEAQHPYPHCPGPHSVNSCVVSVRHYYDDHDDDPDD